Protein AF-A0A0A1WJ51-F1 (afdb_monomer)

Solvent-accessible surface area (backbone atoms only — not comparable to full-atom values): 10224 Å² total; per-residue (Å²): 112,68,26,60,52,35,35,52,52,31,52,48,44,42,70,70,64,78,50,74,82,50,71,66,45,57,49,41,34,52,53,12,54,52,48,45,54,52,50,51,51,52,50,49,27,68,74,64,70,42,64,72,55,42,51,54,50,51,53,54,54,50,53,51,38,55,52,37,42,50,52,13,52,51,36,59,66,61,50,72,69,58,42,46,51,54,49,50,53,50,60,71,74,51,56,68,74,55,54,50,52,49,24,62,72,69,49,20,28,56,56,83,52,71,65,96,48,88,91,36,59,79,40,42,56,70,57,40,75,68,88,53,98,78,73,72,44,52,40,34,44,67,64,47,38,54,51,51,54,50,47,27,46,50,52,13,52,50,27,46,54,50,38,54,53,52,52,56,51,51,52,51,54,52,52,53,50,53,53,53,52,55,54,57,59,73,73,104

Radius of gyration: 24.15 Å; Cα contacts (8 Å, |Δi|>4): 146; chains: 1; bounding box: 51×33×79 Å

Organism: Zeugodacus cucurbitae (NCBI:txid28588)

InterPro domains:
  IPR018499 Tetraspanin/Peripherin [PF00335] (2-164)
  IPR018499 Tetraspanin/Peripherin [PTHR19282] (2-163)

Mean predicted aligned error: 8.46 Å

Foldseek 3Di:
DVLVVLLVVLVVCCVVVVCVDDVVSVVSNVVSVVVVVLVVLVVCCVPVVPVVSVVVSLVVLVVVLVVLLVLLVVLLPDDLVNLLVCLVVVCVPDDVVVVVVLCQVVLADEAQDQDPDPSCPVSQCVQPVDPDVDDTGHHSNVVSSVVSNVVSNVSSVVSVVVSVVSVVVSVVVVVVSVVVVVVVVVVD

Structure (mmCIF, N/CA/C/O backbone):
data_AF-A0A0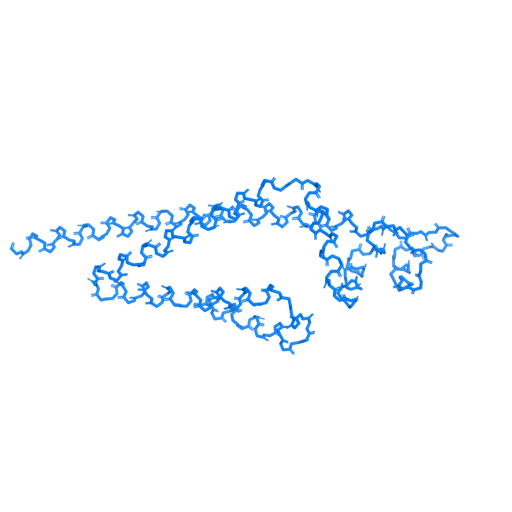A1WJ51-F1
#
_entry.id   AF-A0A0A1WJ51-F1
#
loop_
_atom_site.group_PDB
_atom_site.id
_atom_site.type_symbol
_atom_site.label_atom_id
_atom_site.label_alt_id
_atom_site.label_comp_id
_atom_site.label_asym_id
_atom_site.label_entity_id
_atom_site.label_seq_id
_atom_site.pdbx_PDB_ins_code
_atom_site.Cartn_x
_atom_site.Cartn_y
_atom_site.Cartn_z
_atom_site.occupancy
_atom_site.B_iso_or_equiv
_atom_site.auth_seq_id
_atom_site.auth_comp_id
_atom_site.auth_asym_id
_atom_site.auth_atom_id
_atom_site.pdbx_PDB_model_num
ATOM 1 N N . MET A 1 1 ? -19.126 -5.432 5.900 1.00 89.44 1 MET A N 1
ATOM 2 C C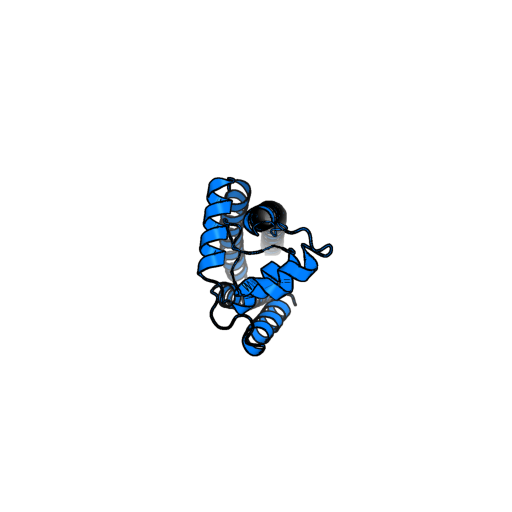A . MET A 1 1 ? -19.116 -5.687 4.439 1.00 89.44 1 MET A CA 1
ATOM 3 C C . MET A 1 1 ? -17.698 -5.715 3.877 1.00 89.44 1 MET A C 1
ATOM 5 O O . MET A 1 1 ? -17.299 -6.755 3.378 1.00 89.44 1 MET A O 1
ATOM 9 N N . VAL A 1 2 ? -16.919 -4.632 4.010 1.00 91.88 2 VAL A N 1
ATOM 10 C CA . VAL A 1 2 ? -15.551 -4.523 3.454 1.00 91.88 2 VAL A CA 1
ATOM 11 C C . VAL A 1 2 ? -14.633 -5.681 3.863 1.00 91.88 2 VAL A C 1
ATOM 13 O O . VAL A 1 2 ? -13.990 -6.265 3.002 1.00 91.88 2 VAL A O 1
ATOM 16 N N . GLY A 1 3 ? -14.630 -6.092 5.137 1.00 92.50 3 GLY A N 1
ATOM 17 C CA . GLY A 1 3 ? -13.806 -7.225 5.586 1.00 92.50 3 GLY A CA 1
ATOM 18 C C . GLY A 1 3 ? -14.099 -8.542 4.850 1.00 92.50 3 GLY A C 1
ATOM 19 O O . GLY A 1 3 ? -13.171 -9.238 4.453 1.00 92.50 3 GLY A O 1
ATOM 20 N N . PHE A 1 4 ? -15.372 -8.844 4.568 1.00 93.38 4 PHE A N 1
ATOM 21 C CA . PHE A 1 4 ? -15.746 -10.025 3.778 1.00 93.38 4 PHE A CA 1
ATOM 22 C C . PHE A 1 4 ? -15.265 -9.924 2.327 1.00 93.38 4 PHE A C 1
ATOM 24 O O . PHE A 1 4 ? -14.812 -10.920 1.769 1.00 93.38 4 PHE A O 1
ATOM 31 N N . LEU A 1 5 ? -15.314 -8.724 1.734 1.00 94.75 5 LEU A N 1
ATOM 32 C CA . LEU A 1 5 ? -14.785 -8.487 0.389 1.00 94.75 5 LEU A CA 1
ATOM 33 C C . LEU A 1 5 ? -13.265 -8.697 0.340 1.00 94.75 5 LEU A C 1
ATOM 35 O O . LEU A 1 5 ? -12.786 -9.379 -0.561 1.00 94.75 5 LEU A O 1
ATOM 39 N N . LEU A 1 6 ? -12.517 -8.183 1.324 1.00 92.56 6 LEU A N 1
ATOM 40 C CA . LEU A 1 6 ? -11.060 -8.368 1.397 1.00 92.56 6 LEU A CA 1
ATOM 41 C C . LEU A 1 6 ? -10.678 -9.844 1.528 1.00 92.56 6 LEU A C 1
ATOM 43 O O . LEU A 1 6 ? -9.776 -10.311 0.836 1.00 92.56 6 LEU A O 1
ATOM 47 N N . ILE A 1 7 ? -11.398 -10.595 2.364 1.00 93.81 7 ILE A N 1
ATOM 48 C CA . ILE A 1 7 ? -11.184 -12.039 2.500 1.00 93.81 7 ILE A CA 1
ATOM 49 C C . ILE A 1 7 ? -11.497 -12.752 1.180 1.00 93.81 7 ILE A C 1
ATOM 51 O O . ILE A 1 7 ? -10.687 -13.549 0.715 1.00 93.81 7 ILE A O 1
ATOM 55 N N . GLY A 1 8 ? -12.633 -12.441 0.548 1.00 92.56 8 GLY A N 1
ATOM 56 C CA . GLY A 1 8 ? -13.035 -13.051 -0.720 1.00 92.56 8 GLY A CA 1
ATOM 57 C C . GLY A 1 8 ? -12.007 -12.835 -1.832 1.00 92.56 8 GLY A C 1
ATOM 58 O O . GLY A 1 8 ? -11.580 -13.795 -2.473 1.00 92.56 8 GLY A O 1
ATOM 59 N N . VAL A 1 9 ? -11.550 -11.592 -2.016 1.00 90.75 9 VAL A N 1
ATOM 60 C CA . VAL A 1 9 ? -10.524 -11.253 -3.014 1.00 90.75 9 VAL A CA 1
ATOM 61 C C . VAL A 1 9 ? -9.184 -11.914 -2.681 1.00 90.75 9 VAL A C 1
ATOM 63 O O . VAL A 1 9 ? -8.548 -12.466 -3.575 1.00 90.75 9 VAL A O 1
ATOM 66 N N . GLY A 1 10 ? -8.764 -11.925 -1.412 1.00 89.12 10 GLY A N 1
ATOM 67 C CA . GLY A 1 10 ? -7.510 -12.564 -0.999 1.00 89.12 10 GLY A CA 1
ATOM 68 C C . GLY A 1 10 ? -7.502 -14.080 -1.229 1.00 89.12 10 GLY A C 1
ATOM 69 O O . GLY A 1 10 ? -6.523 -14.629 -1.736 1.00 89.12 10 GLY A O 1
ATOM 70 N N . VAL A 1 11 ? -8.611 -14.763 -0.924 1.00 90.25 11 VAL A N 1
ATOM 71 C CA . VAL A 1 11 ? -8.762 -16.206 -1.180 1.00 90.25 11 VAL A CA 1
ATOM 72 C C . VAL A 1 11 ? -8.766 -16.494 -2.679 1.00 90.25 11 VAL A C 1
ATOM 74 O O . VAL A 1 11 ? -8.081 -17.419 -3.116 1.00 90.25 11 VAL A O 1
ATOM 77 N N . TYR A 1 12 ? -9.475 -15.686 -3.474 1.00 88.81 12 TYR A N 1
ATOM 78 C CA . TYR A 1 12 ? -9.474 -15.814 -4.931 1.00 88.81 12 TYR A CA 1
ATOM 79 C C . TYR A 1 12 ? -8.069 -15.624 -5.522 1.00 88.81 12 TYR A C 1
ATOM 81 O O . TYR A 1 12 ? -7.618 -16.453 -6.311 1.00 88.81 12 TYR A O 1
ATOM 89 N N . ALA A 1 13 ? -7.338 -14.592 -5.085 1.00 84.31 13 ALA A N 1
ATOM 90 C CA . ALA A 1 13 ? -5.970 -14.321 -5.530 1.00 84.31 13 ALA A CA 1
ATOM 91 C C . ALA A 1 13 ? -5.012 -15.485 -5.226 1.00 84.31 13 ALA A C 1
ATOM 93 O O . ALA A 1 13 ? -4.154 -15.816 -6.048 1.00 84.31 13 ALA A O 1
ATOM 94 N N . ARG A 1 14 ? -5.190 -16.151 -4.076 1.00 82.25 14 ARG A N 1
ATOM 95 C CA . ARG A 1 14 ? -4.437 -17.362 -3.725 1.00 82.25 14 ARG A CA 1
ATOM 96 C C . ARG A 1 14 ? -4.826 -18.554 -4.605 1.00 82.25 14 ARG A C 1
ATOM 98 O O . ARG A 1 14 ? -3.947 -19.274 -5.066 1.00 82.25 14 ARG A O 1
ATOM 105 N N . ALA A 1 15 ? -6.124 -18.774 -4.819 1.00 81.44 15 ALA A N 1
ATOM 106 C CA . ALA A 1 15 ? -6.646 -19.932 -5.548 1.00 81.44 15 ALA A CA 1
ATOM 107 C C . ALA A 1 15 ? -6.321 -19.898 -7.049 1.00 81.44 15 ALA A C 1
ATOM 109 O O . ALA A 1 15 ? -6.080 -20.942 -7.646 1.00 81.44 15 ALA A O 1
ATOM 110 N N . ALA A 1 16 ? -6.256 -18.708 -7.648 1.00 78.56 16 ALA A N 1
ATOM 111 C CA . ALA A 1 16 ? -5.908 -18.534 -9.057 1.00 78.56 16 ALA A CA 1
ATOM 112 C C . ALA A 1 16 ? -4.416 -18.794 -9.370 1.00 78.56 16 ALA A C 1
ATOM 114 O O . ALA A 1 16 ? -3.998 -18.653 -10.515 1.00 78.56 16 ALA A O 1
ATOM 115 N N . SER A 1 17 ? -3.597 -19.159 -8.375 1.00 62.69 17 SER A N 1
ATOM 116 C CA . SER A 1 17 ? -2.147 -19.380 -8.500 1.00 62.69 17 SER A CA 1
ATOM 117 C C . SER A 1 17 ? -1.345 -18.188 -9.050 1.00 62.69 17 SER A C 1
ATOM 119 O O . SER A 1 17 ? -0.194 -18.349 -9.444 1.00 62.69 17 SER A O 1
ATOM 121 N N . ILE A 1 18 ? -1.924 -16.981 -9.047 1.00 60.44 18 ILE A N 1
ATOM 122 C CA . ILE A 1 18 ? -1.294 -15.768 -9.594 1.00 60.44 18 ILE A CA 1
ATOM 123 C C . ILE A 1 18 ? -0.197 -15.262 -8.639 1.00 60.44 18 ILE A C 1
ATOM 125 O O . ILE A 1 18 ? 0.832 -14.768 -9.087 1.00 60.44 18 ILE A O 1
ATOM 129 N N . VAL A 1 19 ? -0.400 -15.401 -7.318 1.00 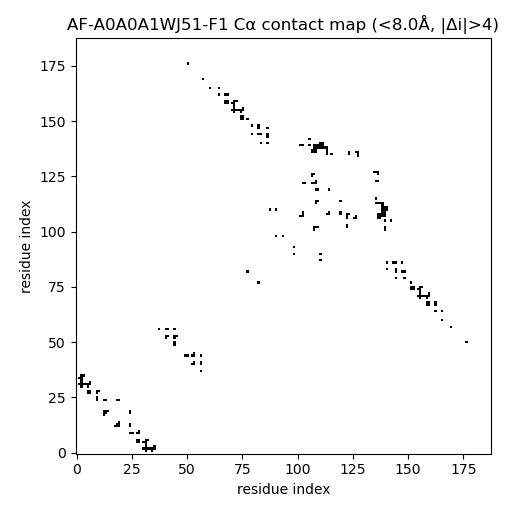59.72 19 VAL A N 1
ATOM 130 C CA . VAL A 1 19 ? 0.449 -14.795 -6.274 1.00 59.72 19 VAL A CA 1
ATOM 131 C C . VAL A 1 19 ? 0.472 -15.662 -4.994 1.00 59.72 19 VAL A C 1
ATOM 133 O O . VAL A 1 19 ? 0.049 -15.238 -3.922 1.00 59.72 19 VAL A O 1
ATOM 136 N N . THR A 1 20 ? 0.895 -16.925 -5.070 1.00 54.16 20 THR A N 1
ATOM 137 C CA . THR A 1 20 ? 0.689 -17.888 -3.962 1.00 54.16 20 THR A CA 1
ATOM 138 C C . THR A 1 20 ? 1.524 -17.643 -2.699 1.00 54.16 20 THR A C 1
ATOM 140 O O . THR A 1 20 ? 1.143 -18.151 -1.646 1.00 54.16 20 THR A O 1
ATOM 143 N N . ASN A 1 21 ? 2.606 -16.854 -2.764 1.00 57.00 21 ASN A N 1
ATOM 144 C CA . ASN A 1 21 ? 3.542 -16.648 -1.644 1.00 57.00 21 ASN A CA 1
ATOM 145 C C . ASN A 1 21 ? 3.939 -15.184 -1.382 1.00 57.00 21 ASN A C 1
ATOM 147 O O . ASN A 1 21 ? 4.888 -14.950 -0.636 1.00 57.00 21 ASN A O 1
ATOM 151 N N . LEU A 1 22 ? 3.259 -14.182 -1.960 1.00 69.19 22 LEU A N 1
ATOM 152 C CA . LEU A 1 22 ? 3.641 -12.800 -1.645 1.00 69.19 22 LEU A CA 1
ATOM 153 C C . LEU A 1 22 ? 3.065 -12.382 -0.282 1.00 69.19 22 LEU A C 1
ATOM 155 O O . LEU A 1 22 ? 1.861 -12.557 -0.052 1.00 69.19 22 LEU A O 1
ATOM 159 N N . PRO A 1 23 ? 3.875 -11.731 0.575 1.00 77.25 23 PRO A N 1
ATOM 160 C CA . PRO A 1 23 ? 3.434 -11.145 1.845 1.00 77.25 23 PRO A CA 1
ATOM 161 C C . PRO A 1 23 ? 2.178 -10.266 1.722 1.00 77.25 23 PRO A C 1
ATOM 163 O O . PRO A 1 23 ? 1.372 -10.184 2.647 1.00 77.25 23 PRO A O 1
ATOM 166 N N . ILE A 1 24 ? 1.966 -9.670 0.545 1.00 82.31 24 ILE A N 1
ATOM 167 C CA . ILE A 1 24 ? 0.817 -8.822 0.208 1.00 82.31 24 ILE A CA 1
ATOM 168 C C . ILE A 1 24 ? -0.520 -9.559 0.396 1.00 82.31 24 ILE A C 1
ATOM 170 O O . ILE A 1 24 ? -1.453 -8.997 0.971 1.00 82.31 24 ILE A O 1
ATOM 174 N N . VAL A 1 25 ? -0.623 -10.824 -0.032 1.00 85.25 25 VAL A N 1
ATOM 175 C CA . VAL A 1 25 ? -1.875 -11.598 0.088 1.00 85.25 25 VAL A CA 1
ATOM 176 C C . VAL A 1 25 ? -2.185 -11.894 1.556 1.00 85.25 25 VAL A C 1
ATOM 178 O O . VAL A 1 25 ? -3.331 -11.760 1.987 1.00 85.25 25 VAL A O 1
ATOM 181 N N . GLY A 1 26 ? -1.157 -12.228 2.343 1.00 86.88 26 GLY A N 1
ATOM 182 C CA . GLY A 1 26 ? -1.285 -12.414 3.790 1.00 86.88 26 GLY A CA 1
ATOM 183 C C . GLY A 1 26 ? -1.766 -11.144 4.494 1.00 86.88 26 GLY A C 1
ATOM 184 O O . GLY A 1 26 ? -2.673 -11.212 5.323 1.00 86.88 26 GLY A O 1
ATOM 185 N N . GLY A 1 27 ? -1.230 -9.985 4.099 1.00 89.75 27 GLY A N 1
ATOM 186 C CA . GLY A 1 27 ? -1.656 -8.680 4.606 1.00 89.75 27 GLY A CA 1
ATOM 187 C C . GLY A 1 27 ? -3.138 -8.397 4.352 1.00 89.75 27 GLY A C 1
ATOM 188 O O . GLY A 1 27 ? -3.867 -8.076 5.287 1.00 89.75 27 GLY A O 1
ATOM 189 N N . ILE A 1 28 ? -3.620 -8.584 3.117 1.00 90.75 28 ILE A N 1
ATOM 190 C CA . ILE A 1 28 ? -5.033 -8.348 2.758 1.00 90.75 28 ILE A CA 1
ATOM 191 C C . ILE A 1 28 ? -5.977 -9.242 3.579 1.00 90.75 28 ILE A C 1
ATOM 193 O O . ILE A 1 28 ? -6.996 -8.766 4.087 1.00 90.75 28 ILE A O 1
ATOM 197 N N . LEU A 1 29 ? -5.630 -10.522 3.749 1.00 92.06 29 LEU A N 1
ATOM 198 C CA . LEU A 1 29 ? -6.421 -11.462 4.546 1.00 92.06 29 LEU A CA 1
ATOM 199 C C . LEU A 1 29 ? -6.445 -11.077 6.031 1.00 92.06 29 LEU A C 1
ATOM 201 O O . LEU A 1 29 ? -7.520 -11.045 6.635 1.00 92.06 29 LEU A O 1
ATOM 205 N N . ALA A 1 30 ? -5.288 -10.741 6.609 1.00 92.81 30 ALA A N 1
ATOM 206 C CA . ALA A 1 30 ? -5.184 -10.305 8.000 1.00 92.81 30 ALA A CA 1
ATOM 207 C C . ALA A 1 30 ? -5.997 -9.025 8.252 1.00 92.81 30 ALA A C 1
ATOM 209 O O . ALA A 1 30 ? -6.790 -8.973 9.195 1.00 92.81 30 ALA A O 1
ATOM 210 N N . CYS A 1 31 ? -5.882 -8.032 7.364 1.00 92.00 31 CYS A N 1
ATOM 211 C CA . CYS A 1 31 ? -6.689 -6.813 7.404 1.00 92.00 31 CYS A CA 1
ATOM 212 C C . CYS A 1 31 ? -8.191 -7.129 7.368 1.00 92.00 31 CYS A C 1
ATOM 214 O O . CYS A 1 31 ? -8.956 -6.582 8.161 1.00 92.00 31 CYS A O 1
ATOM 216 N N . GLY A 1 32 ? -8.624 -8.046 6.498 1.00 94.19 32 GLY A N 1
ATOM 217 C CA . GLY A 1 32 ? -10.026 -8.456 6.401 1.00 94.19 32 GLY A CA 1
ATOM 218 C C . GLY A 1 32 ? -10.585 -9.026 7.708 1.00 94.19 32 GLY A C 1
ATOM 219 O O . GLY A 1 32 ? -11.665 -8.619 8.143 1.00 94.19 32 GLY A O 1
ATOM 220 N N . VAL A 1 33 ? -9.837 -9.916 8.367 1.00 94.81 33 VAL A N 1
ATOM 221 C CA . VAL A 1 33 ? -10.238 -10.520 9.650 1.00 94.81 33 VAL A CA 1
ATOM 222 C C . VAL A 1 33 ? -10.276 -9.477 10.769 1.00 94.81 33 VAL A C 1
ATOM 224 O O . VAL A 1 33 ? -11.271 -9.391 11.490 1.00 94.81 33 VAL A O 1
ATOM 227 N N . ILE A 1 34 ? -9.240 -8.641 10.887 1.00 92.56 34 ILE A N 1
ATOM 228 C CA . ILE A 1 34 ? -9.162 -7.585 11.908 1.00 92.56 34 ILE A CA 1
ATOM 229 C C . ILE A 1 34 ? -10.339 -6.608 11.774 1.00 92.56 34 ILE A C 1
ATOM 231 O O . ILE A 1 34 ? -10.984 -6.281 12.770 1.00 92.56 34 ILE A O 1
ATOM 235 N N . LEU A 1 35 ? -10.689 -6.194 10.551 1.00 91.88 35 LEU A N 1
ATOM 236 C CA . LEU A 1 35 ? -11.822 -5.293 10.316 1.00 91.88 35 LEU A CA 1
ATOM 237 C C . LEU A 1 35 ? -13.169 -5.903 10.728 1.00 91.88 35 LEU A C 1
ATOM 239 O O . LEU A 1 35 ? -14.039 -5.179 11.218 1.00 91.88 35 LEU A O 1
ATOM 243 N N . ILE A 1 36 ? -13.360 -7.216 10.561 1.00 94.06 36 ILE A N 1
ATOM 244 C CA . ILE A 1 36 ? -14.571 -7.905 11.034 1.00 94.06 36 ILE A CA 1
ATOM 245 C C . ILE A 1 36 ? -14.628 -7.888 12.564 1.00 94.06 36 ILE A C 1
ATOM 247 O O . ILE A 1 36 ? -15.668 -7.540 13.121 1.00 94.06 36 ILE A O 1
ATOM 251 N N . LEU A 1 37 ? -13.518 -8.197 13.242 1.00 91.75 37 LEU A N 1
ATOM 252 C CA . LEU A 1 37 ? -13.451 -8.178 14.707 1.00 91.75 37 LEU A CA 1
ATOM 253 C C . LEU A 1 37 ? -13.755 -6.785 15.269 1.00 91.75 37 LEU A C 1
ATOM 255 O O . LEU A 1 37 ? -14.592 -6.652 16.159 1.00 91.75 37 LEU A O 1
ATOM 259 N N . ILE A 1 38 ? -13.152 -5.738 14.702 1.00 91.19 38 ILE A N 1
ATOM 260 C CA . ILE A 1 38 ? -13.402 -4.347 15.106 1.00 91.19 38 ILE A CA 1
ATOM 261 C C . ILE A 1 38 ? -14.862 -3.957 14.859 1.00 91.19 38 ILE A C 1
ATOM 263 O O . ILE A 1 38 ? -15.466 -3.289 15.697 1.00 91.19 38 ILE A O 1
ATOM 267 N N . SER A 1 39 ? -15.458 -4.407 13.751 1.00 91.25 39 SER A N 1
ATOM 268 C CA . SER A 1 39 ? -16.872 -4.148 13.451 1.00 91.25 39 SER A CA 1
ATOM 269 C C . SER A 1 39 ? -17.803 -4.800 14.478 1.00 91.25 39 SER A C 1
ATOM 271 O O . SER A 1 39 ? -18.766 -4.174 14.914 1.00 91.25 39 SER A O 1
ATOM 273 N N . ILE A 1 40 ? -17.514 -6.040 14.892 1.00 90.88 40 ILE A N 1
ATOM 274 C CA . ILE A 1 40 ? -18.288 -6.748 15.921 1.00 90.88 40 ILE A CA 1
ATOM 275 C C . ILE A 1 40 ? -18.141 -6.045 17.274 1.00 90.88 40 ILE A C 1
ATOM 277 O O . ILE A 1 40 ? -19.145 -5.805 17.940 1.00 90.88 40 ILE A O 1
ATOM 281 N N . LEU A 1 41 ? -16.920 -5.662 17.659 1.00 88.31 41 LEU A N 1
ATOM 282 C CA . LEU A 1 41 ? -16.674 -4.919 18.899 1.00 88.31 41 LEU A CA 1
ATOM 283 C C . LEU A 1 41 ? -17.400 -3.568 18.912 1.00 88.31 41 LEU A C 1
ATOM 285 O O . LEU A 1 41 ? -18.030 -3.234 19.912 1.00 88.31 41 LEU A O 1
ATOM 289 N N . GLY A 1 42 ? -17.378 -2.828 17.801 1.00 86.38 42 GLY A N 1
ATOM 290 C CA . GLY A 1 42 ? -18.117 -1.571 17.663 1.00 86.38 42 GLY A CA 1
ATOM 291 C C . GLY A 1 42 ? -19.633 -1.764 17.770 1.00 86.38 42 GLY A C 1
ATOM 292 O O . GLY A 1 42 ? -20.297 -1.027 18.495 1.00 86.38 42 GLY A O 1
ATOM 293 N N . LEU A 1 43 ? -20.182 -2.797 17.117 1.00 87.31 43 LEU A N 1
ATOM 294 C CA . LEU A 1 43 ? -21.612 -3.116 17.181 1.00 87.31 43 LEU A CA 1
ATOM 295 C C . LEU A 1 43 ? -22.048 -3.521 18.595 1.00 87.31 43 LEU A C 1
ATOM 297 O O . LEU A 1 43 ? -23.052 -3.023 19.100 1.00 87.31 43 LEU A O 1
ATOM 301 N N . ILE A 1 44 ? -21.295 -4.408 19.252 1.00 85.62 44 ILE A N 1
ATOM 302 C CA . ILE A 1 44 ? -21.591 -4.833 20.624 1.00 85.62 44 ILE A CA 1
ATOM 303 C C . ILE A 1 44 ? -21.455 -3.645 21.585 1.00 85.62 44 ILE A C 1
ATOM 305 O O . ILE A 1 44 ? -22.315 -3.475 22.447 1.00 85.62 44 ILE A O 1
ATOM 309 N N . GLY A 1 45 ? -20.421 -2.813 21.422 1.00 82.06 45 GLY A N 1
ATOM 310 C CA . GLY A 1 45 ? -20.223 -1.593 22.206 1.00 82.06 45 GLY A CA 1
ATOM 311 C C . GLY A 1 45 ? -21.408 -0.631 22.101 1.00 82.06 45 GLY A C 1
ATOM 312 O O . GLY A 1 45 ? -21.854 -0.112 23.121 1.00 82.06 45 GLY A O 1
ATOM 313 N N . ALA A 1 46 ? -21.973 -0.476 20.899 1.00 80.69 46 ALA A N 1
ATOM 314 C CA . ALA A 1 46 ? -23.158 0.346 20.668 1.00 80.69 46 ALA A CA 1
ATOM 315 C C . ALA A 1 46 ? -24.433 -0.248 21.292 1.00 80.69 46 ALA A C 1
ATOM 317 O O . ALA A 1 46 ? -25.217 0.480 21.888 1.00 80.69 46 ALA A O 1
ATOM 318 N N . VAL A 1 47 ? -24.648 -1.565 21.184 1.00 82.06 47 VAL A N 1
ATOM 319 C CA . VAL A 1 47 ? -25.894 -2.209 21.650 1.00 82.06 47 VAL A CA 1
ATOM 320 C C . VAL A 1 47 ? -25.914 -2.433 23.162 1.00 82.06 47 VAL A C 1
ATOM 322 O O . VAL A 1 47 ? -26.959 -2.313 23.795 1.00 82.06 47 VAL A O 1
ATOM 325 N N . LYS A 1 48 ? -24.784 -2.822 23.761 1.00 75.31 48 LYS A N 1
ATOM 326 C CA . LYS A 1 48 ? -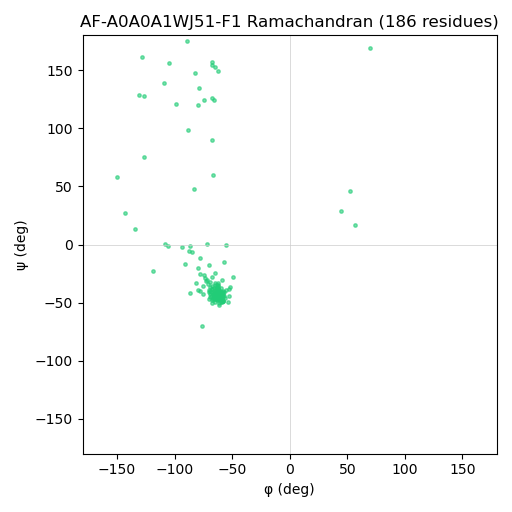24.734 -3.226 25.175 1.00 75.31 48 LYS A CA 1
ATOM 327 C C . LYS A 1 48 ? -24.515 -2.067 26.144 1.00 75.31 48 LYS A C 1
ATOM 329 O O . LYS A 1 48 ? -24.543 -2.328 27.342 1.00 75.31 48 LYS A O 1
ATOM 334 N N . HIS A 1 49 ? -24.272 -0.842 25.659 1.00 68.31 49 HIS A N 1
ATOM 335 C CA . HIS A 1 49 ? -23.924 0.334 26.477 1.00 68.31 49 HIS A CA 1
ATOM 336 C C . HIS A 1 49 ? -22.870 0.030 27.565 1.00 68.31 49 HIS A C 1
ATOM 338 O O . HIS A 1 49 ? -22.838 0.642 28.629 1.00 68.31 49 HIS A O 1
ATOM 344 N N . HIS A 1 50 ? -21.997 -0.952 27.315 1.00 72.00 50 HIS A N 1
ATOM 345 C CA . HIS A 1 50 ? -21.007 -1.396 28.285 1.00 72.00 50 HIS A CA 1
ATOM 346 C C . HIS A 1 50 ? -19.745 -0.555 28.117 1.00 72.00 50 HIS A C 1
ATOM 348 O O . HIS A 1 50 ? -18.913 -0.832 27.248 1.00 72.00 50 HIS A O 1
ATOM 354 N N . GLN A 1 51 ? -19.598 0.464 28.961 1.00 71.69 51 GLN A N 1
ATOM 355 C CA . GLN A 1 51 ? -18.566 1.499 28.835 1.00 71.69 51 GLN A CA 1
ATOM 356 C C . GLN A 1 51 ? -17.143 0.944 28.696 1.00 71.69 51 GLN A C 1
ATOM 358 O O . GLN A 1 51 ? -16.362 1.418 27.873 1.00 71.69 51 GLN A O 1
ATOM 363 N N . VAL A 1 52 ? -16.822 -0.136 29.417 1.00 81.38 52 VAL A N 1
ATOM 364 C CA . VAL A 1 52 ? -15.484 -0.750 29.369 1.00 81.38 52 VAL A CA 1
ATOM 365 C C . VAL A 1 52 ? -15.156 -1.328 27.984 1.00 81.38 52 VAL A C 1
ATOM 367 O O . VAL A 1 52 ? -14.015 -1.239 27.542 1.00 81.38 52 VAL A O 1
ATOM 370 N N . MET A 1 53 ? -16.131 -1.884 27.250 1.00 78.75 53 MET A N 1
ATOM 371 C CA . MET A 1 53 ? -15.863 -2.412 25.899 1.00 78.75 53 MET A CA 1
ATOM 372 C C . MET A 1 53 ? -15.613 -1.288 24.896 1.00 78.75 53 MET A C 1
ATOM 374 O O . MET A 1 53 ? -14.777 -1.427 24.002 1.00 78.75 53 MET A O 1
ATOM 378 N N . LEU A 1 54 ? -16.297 -0.159 25.070 1.00 81.69 54 LEU A N 1
ATOM 379 C CA . LEU A 1 54 ? -16.114 1.004 24.214 1.00 81.69 54 LEU A CA 1
ATOM 380 C C . LEU A 1 54 ? -14.768 1.695 24.470 1.00 81.69 54 LEU A C 1
ATOM 382 O O . LEU A 1 54 ? -14.148 2.193 23.534 1.00 81.69 54 LEU A O 1
ATOM 386 N N . PHE A 1 55 ? -14.258 1.625 25.702 1.00 82.56 55 PHE A N 1
ATOM 387 C CA . PHE A 1 55 ? -12.901 2.056 26.032 1.00 82.56 55 PHE A CA 1
ATOM 388 C C . PHE A 1 55 ? -11.831 1.249 25.275 1.00 82.56 55 PHE A C 1
ATOM 390 O O . PHE A 1 55 ? -10.954 1.830 24.635 1.00 82.56 55 PHE A O 1
ATOM 397 N N . PHE A 1 56 ? -11.935 -0.086 25.252 1.00 86.88 56 PHE A N 1
ATOM 398 C CA . PHE A 1 56 ? -11.025 -0.920 24.454 1.00 86.88 56 PHE A CA 1
ATOM 399 C C . PHE A 1 56 ? -11.126 -0.626 22.955 1.00 86.88 56 PHE A C 1
ATOM 401 O O . PHE A 1 56 ? -10.105 -0.554 22.271 1.00 86.88 56 PHE A O 1
ATOM 408 N N . TYR A 1 57 ? -12.341 -0.410 22.446 1.00 87.81 57 TYR A N 1
ATOM 409 C CA . TYR A 1 57 ? -12.557 -0.016 21.056 1.00 87.81 57 TYR A CA 1
ATOM 410 C C . TYR A 1 57 ? -11.833 1.298 20.716 1.00 87.81 57 TYR A C 1
ATOM 412 O O . TYR A 1 57 ? -11.147 1.371 19.696 1.00 87.81 57 TYR A O 1
ATOM 420 N N . MET A 1 58 ? -11.896 2.302 21.597 1.00 85.62 58 MET A N 1
ATOM 421 C CA . MET A 1 58 ? -11.180 3.571 21.419 1.00 85.62 58 MET A CA 1
ATOM 422 C C . MET A 1 58 ? -9.667 3.410 21.388 1.00 85.62 58 MET A C 1
ATOM 424 O O . MET A 1 58 ? -9.012 4.011 20.536 1.00 85.62 58 MET A O 1
ATOM 428 N N . ILE A 1 59 ? -9.112 2.574 22.269 1.00 89.06 59 ILE A N 1
ATOM 429 C CA . ILE A 1 59 ? -7.675 2.277 22.276 1.00 89.06 59 ILE A CA 1
ATOM 430 C C . ILE A 1 59 ? -7.258 1.621 20.958 1.00 89.06 59 ILE A C 1
ATOM 432 O O . ILE A 1 59 ? -6.275 2.043 20.350 1.00 89.06 59 ILE A O 1
ATOM 436 N N . ILE A 1 60 ? -8.009 0.623 20.485 1.00 90.56 60 ILE A N 1
ATOM 437 C CA . ILE A 1 60 ? -7.700 -0.071 19.228 1.00 90.56 60 ILE A CA 1
ATOM 438 C C . ILE A 1 60 ? -7.753 0.905 18.051 1.00 90.56 60 ILE A C 1
ATOM 440 O O . ILE A 1 60 ? -6.814 0.955 17.258 1.00 90.56 60 ILE A O 1
ATOM 444 N N . LEU A 1 61 ? -8.803 1.727 17.954 1.00 87.31 61 LEU A N 1
ATOM 445 C CA . LEU A 1 61 ? -8.881 2.744 16.909 1.00 87.31 61 LEU A CA 1
ATOM 446 C C . LEU A 1 61 ? -7.748 3.770 17.023 1.00 87.31 61 LEU A C 1
ATOM 448 O O . LEU A 1 61 ? -7.276 4.282 16.013 1.00 87.31 61 LEU A O 1
ATOM 452 N N . PHE A 1 62 ? -7.311 4.127 18.231 1.00 88.50 62 PHE A N 1
ATOM 453 C CA . PHE A 1 62 ? -6.180 5.037 18.421 1.00 88.50 62 PHE A CA 1
ATOM 454 C C . PHE A 1 62 ? -4.869 4.433 17.914 1.00 88.50 62 PHE A C 1
ATOM 456 O O . PHE A 1 62 ? -4.136 5.104 17.192 1.00 88.50 62 PHE A O 1
ATOM 463 N N . MET A 1 63 ? -4.620 3.153 18.190 1.00 91.56 63 MET A N 1
ATOM 464 C CA . MET A 1 63 ? -3.466 2.442 17.634 1.00 91.56 63 MET A CA 1
ATOM 465 C C . MET A 1 63 ? -3.522 2.366 16.103 1.00 91.56 63 MET A C 1
ATOM 467 O O . MET A 1 63 ? -2.511 2.606 15.446 1.00 91.56 63 MET A O 1
ATOM 471 N N . LEU A 1 64 ? -4.697 2.100 15.519 1.00 91.06 64 LEU A N 1
ATOM 472 C CA . LEU A 1 64 ? -4.869 2.102 14.062 1.00 91.06 64 LEU A CA 1
ATOM 473 C C . LEU A 1 64 ? -4.590 3.470 13.438 1.00 91.06 64 LEU A C 1
ATOM 475 O O . LEU A 1 64 ? -3.917 3.525 12.412 1.00 91.06 64 LEU A O 1
ATOM 479 N N . PHE A 1 65 ? -5.020 4.553 14.085 1.00 91.12 65 PHE A N 1
ATOM 480 C CA . PHE A 1 65 ? -4.705 5.914 13.656 1.00 91.12 65 PHE A CA 1
ATOM 481 C C . PHE A 1 65 ? -3.194 6.166 13.628 1.00 91.12 65 PHE A C 1
ATOM 483 O O . PHE A 1 65 ? -2.679 6.664 12.630 1.00 91.12 65 PHE A O 1
ATOM 490 N N . LEU A 1 66 ? -2.466 5.788 14.686 1.00 92.81 66 LEU A N 1
ATOM 491 C CA . LEU A 1 66 ? -1.012 5.976 14.732 1.00 92.81 66 LEU A CA 1
ATOM 492 C C . LEU A 1 66 ? -0.305 5.197 13.617 1.00 92.81 66 LEU A C 1
ATOM 494 O O . LEU A 1 66 ? 0.587 5.735 12.961 1.00 92.81 66 LEU A O 1
ATOM 498 N N . ILE A 1 67 ? -0.731 3.956 13.366 1.00 93.44 67 ILE A N 1
ATOM 499 C CA . ILE A 1 67 ? -0.175 3.121 12.296 1.00 93.44 67 ILE A CA 1
ATOM 500 C C . ILE A 1 67 ? -0.473 3.733 10.922 1.00 93.44 67 ILE A C 1
ATOM 502 O O . ILE A 1 67 ? 0.440 3.886 10.114 1.00 93.44 67 ILE A O 1
ATOM 506 N N . GLN A 1 68 ? -1.723 4.115 10.649 1.00 91.88 68 GLN A N 1
ATOM 507 C CA . GLN A 1 68 ? -2.119 4.701 9.365 1.00 91.88 68 GLN A CA 1
ATOM 508 C C . GLN A 1 68 ? -1.413 6.029 9.104 1.00 91.88 68 GLN A C 1
ATOM 510 O O . GLN A 1 68 ? -0.891 6.230 8.012 1.00 91.88 68 GLN A O 1
ATOM 515 N N . PHE A 1 69 ? -1.341 6.909 10.103 1.00 93.88 69 PHE A N 1
ATOM 516 C CA . PHE A 1 69 ? -0.645 8.185 9.993 1.00 93.88 69 PHE A CA 1
ATOM 517 C C . PHE A 1 69 ? 0.861 7.993 9.766 1.00 93.88 69 PHE A C 1
ATOM 519 O O . PHE A 1 69 ? 1.456 8.663 8.917 1.00 93.88 69 PHE A O 1
ATOM 526 N N . SER A 1 70 ? 1.477 7.030 10.462 1.00 96.00 70 SER A N 1
ATOM 527 C CA . SER A 1 70 ? 2.877 6.666 10.239 1.00 96.00 70 SER A CA 1
ATOM 528 C C . SER A 1 70 ? 3.100 6.166 8.813 1.00 96.00 70 SER A C 1
ATOM 530 O O . SER A 1 70 ? 3.959 6.695 8.120 1.00 96.00 70 SER A O 1
ATOM 532 N N . ILE A 1 71 ? 2.312 5.196 8.341 1.00 94.81 71 ILE A N 1
ATOM 533 C CA . ILE A 1 71 ? 2.457 4.653 6.982 1.00 94.81 71 ILE A CA 1
ATOM 534 C C . ILE A 1 71 ? 2.214 5.753 5.946 1.00 94.81 71 ILE A C 1
ATOM 536 O O . ILE A 1 71 ? 2.977 5.885 4.994 1.00 94.81 71 ILE A O 1
ATOM 540 N N . ALA A 1 72 ? 1.188 6.580 6.144 1.00 96.25 72 ALA A N 1
ATOM 541 C CA . ALA A 1 72 ? 0.830 7.636 5.212 1.00 96.25 72 ALA A CA 1
ATOM 542 C C . ALA A 1 72 ? 1.922 8.706 5.084 1.00 96.25 72 ALA A C 1
ATOM 544 O O . ALA A 1 72 ? 2.275 9.099 3.971 1.00 96.25 72 ALA A O 1
ATOM 545 N N . SER A 1 73 ? 2.487 9.143 6.213 1.00 94.56 73 SER A N 1
ATOM 546 C CA . SER A 1 73 ? 3.611 10.083 6.218 1.00 94.56 73 SER A CA 1
ATOM 547 C C . SER A 1 73 ? 4.869 9.467 5.602 1.00 94.56 73 SER A C 1
ATOM 549 O O . SER A 1 73 ? 5.517 10.125 4.790 1.00 94.56 73 SER A O 1
ATOM 551 N N . SER A 1 74 ? 5.169 8.193 5.887 1.00 95.88 74 SER A N 1
ATOM 552 C CA . SER A 1 74 ? 6.269 7.473 5.238 1.00 95.88 74 SER A CA 1
ATOM 553 C C . SER A 1 74 ? 6.085 7.390 3.722 1.00 95.88 74 SER A C 1
ATOM 555 O O . SER A 1 74 ? 7.023 7.704 3.001 1.00 95.88 74 SER A O 1
ATOM 557 N N . CYS A 1 75 ? 4.888 7.050 3.225 1.00 95.25 75 CYS A N 1
ATOM 558 C CA . CYS A 1 75 ? 4.600 6.986 1.788 1.00 95.25 75 CYS A CA 1
ATOM 559 C C . CYS A 1 75 ? 4.745 8.348 1.089 1.00 95.25 75 CYS A C 1
ATOM 561 O O . CYS A 1 75 ? 5.231 8.407 -0.036 1.00 95.25 75 CYS A O 1
ATOM 563 N N . LEU A 1 76 ? 4.363 9.454 1.732 1.00 94.44 76 LEU A N 1
ATOM 564 C CA . LEU A 1 76 ? 4.525 10.792 1.146 1.00 94.44 76 LEU A CA 1
ATOM 565 C C . LEU A 1 76 ? 5.974 11.286 1.150 1.00 94.44 76 LEU A C 1
ATOM 567 O O . LEU A 1 76 ? 6.333 12.105 0.307 1.00 94.44 76 LEU A O 1
ATOM 571 N N . ALA A 1 77 ? 6.791 10.803 2.086 1.00 95.88 77 ALA A N 1
ATOM 572 C CA . ALA A 1 77 ? 8.186 11.206 2.230 1.00 95.88 77 ALA A CA 1
ATOM 573 C C . ALA A 1 77 ? 9.162 10.426 1.325 1.00 95.88 77 ALA A C 1
ATOM 575 O O . ALA A 1 77 ? 10.341 10.775 1.284 1.00 95.88 77 ALA A O 1
ATOM 576 N N . VAL A 1 78 ? 8.705 9.391 0.605 1.00 95.38 78 VAL A N 1
ATOM 577 C CA . VA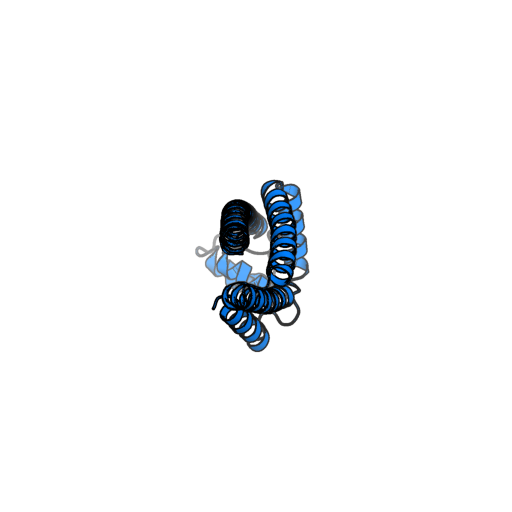L A 1 78 ? 9.571 8.553 -0.245 1.00 95.38 78 VAL A CA 1
ATOM 578 C C . VAL A 1 78 ? 10.140 9.359 -1.418 1.00 95.38 78 VAL A C 1
ATOM 580 O O . VAL A 1 78 ? 9.398 9.901 -2.240 1.00 95.38 78 VAL A O 1
ATOM 583 N N . ASN A 1 79 ? 11.467 9.382 -1.542 1.00 94.62 79 ASN A N 1
ATOM 584 C CA . ASN A 1 79 ? 12.174 10.041 -2.645 1.00 94.62 79 ASN A CA 1
ATOM 585 C C . ASN A 1 79 ? 12.389 9.108 -3.860 1.00 94.62 79 ASN A C 1
ATOM 587 O O . ASN A 1 79 ? 12.061 7.923 -3.818 1.00 94.62 79 ASN A O 1
ATOM 591 N N . SER A 1 80 ? 12.938 9.639 -4.956 1.00 91.88 80 SER A N 1
ATOM 592 C CA . SER A 1 80 ? 13.149 8.877 -6.197 1.00 91.88 80 SER A CA 1
ATOM 593 C C . SER A 1 80 ? 14.158 7.728 -6.062 1.00 91.88 80 SER A C 1
ATOM 595 O O . SER A 1 80 ? 13.976 6.696 -6.697 1.00 91.88 80 SER A O 1
ATOM 597 N N . GLU A 1 81 ? 15.191 7.863 -5.225 1.00 93.56 81 GLU A N 1
ATOM 598 C CA . GLU A 1 81 ? 16.181 6.792 -5.020 1.00 93.56 81 GLU A CA 1
ATOM 599 C C . GLU A 1 81 ? 15.554 5.591 -4.306 1.00 93.56 81 GLU A C 1
ATOM 601 O O . GLU A 1 81 ? 15.707 4.456 -4.749 1.00 93.56 81 GLU A O 1
ATOM 606 N N . GLN A 1 82 ? 14.757 5.845 -3.267 1.00 93.75 82 GLN A N 1
ATOM 607 C CA . GLN A 1 82 ? 14.005 4.799 -2.573 1.00 93.75 82 GLN A CA 1
ATOM 608 C C . GLN A 1 82 ? 12.958 4.152 -3.491 1.00 93.75 82 GLN A C 1
ATOM 610 O O . GLN A 1 82 ? 12.761 2.942 -3.449 1.00 93.75 82 GLN A O 1
ATOM 615 N N . GLN A 1 83 ? 12.298 4.932 -4.358 1.00 93.56 83 GLN A N 1
ATOM 616 C CA . GLN A 1 83 ? 11.358 4.390 -5.353 1.00 93.56 83 GLN A CA 1
ATOM 617 C C . GLN A 1 83 ? 12.049 3.410 -6.307 1.00 93.56 83 GLN A C 1
ATOM 619 O O . GLN A 1 83 ? 11.488 2.352 -6.599 1.00 93.56 83 GLN A O 1
ATOM 624 N N . LYS A 1 84 ? 13.269 3.735 -6.747 1.00 92.94 84 LYS A N 1
ATOM 625 C CA . LYS A 1 84 ? 14.085 2.860 -7.589 1.00 92.94 84 LYS A CA 1
ATOM 626 C C . LYS A 1 84 ? 14.488 1.575 -6.871 1.00 92.94 84 LYS A C 1
ATOM 628 O O . LYS A 1 84 ? 14.382 0.502 -7.458 1.00 92.94 84 LYS A O 1
ATOM 633 N N . GLU A 1 85 ? 14.895 1.674 -5.609 1.00 93.31 85 GLU A N 1
ATOM 634 C CA . GLU A 1 85 ? 15.243 0.514 -4.781 1.00 93.31 85 GLU A CA 1
ATOM 635 C C . GLU A 1 85 ? 14.046 -0.439 -4.626 1.00 93.31 85 GLU A C 1
ATOM 637 O O . GLU A 1 85 ? 14.169 -1.634 -4.890 1.00 93.31 85 GLU A O 1
ATOM 642 N N . PHE A 1 86 ? 12.852 0.090 -4.329 1.00 91.62 86 PHE A N 1
ATOM 643 C CA . PHE A 1 86 ? 11.626 -0.715 -4.279 1.00 91.62 86 PHE A CA 1
ATOM 644 C C . PHE A 1 86 ? 11.263 -1.332 -5.635 1.00 91.62 86 PHE A C 1
ATOM 646 O O . PHE A 1 86 ? 10.771 -2.462 -5.686 1.00 91.62 86 PHE A O 1
ATOM 653 N N . ALA A 1 87 ? 11.487 -0.613 -6.739 1.00 92.50 87 ALA A N 1
ATOM 654 C CA . ALA A 1 87 ? 11.267 -1.138 -8.083 1.00 92.50 87 ALA A CA 1
ATOM 655 C C . ALA A 1 87 ? 12.214 -2.309 -8.388 1.00 92.50 87 ALA A C 1
ATOM 657 O O . ALA A 1 87 ? 11.787 -3.305 -8.970 1.00 92.50 87 ALA A O 1
ATOM 658 N N . GLU A 1 88 ? 13.479 -2.200 -7.980 1.00 92.00 88 GLU A N 1
ATOM 659 C CA . GLU A 1 88 ? 14.511 -3.216 -8.192 1.00 92.00 88 GLU A CA 1
ATOM 660 C C . GLU A 1 88 ? 14.266 -4.453 -7.335 1.00 92.00 88 GLU A C 1
ATOM 662 O O . GLU A 1 88 ? 14.260 -5.577 -7.842 1.00 92.00 88 GLU A O 1
ATOM 667 N N . GLU A 1 89 ? 13.978 -4.254 -6.051 1.00 90.50 89 GLU A N 1
ATOM 668 C CA . GLU A 1 89 ? 13.600 -5.333 -5.148 1.00 90.50 89 GLU A CA 1
ATOM 669 C C . GLU A 1 89 ? 12.328 -6.033 -5.642 1.00 90.50 89 GLU A C 1
ATOM 671 O O . GLU A 1 89 ? 12.280 -7.264 -5.718 1.00 90.50 89 GLU A O 1
ATOM 676 N N . GLY A 1 90 ? 11.316 -5.263 -6.051 1.00 89.25 90 GLY A N 1
ATOM 677 C CA . GLY A 1 90 ? 10.092 -5.787 -6.643 1.00 89.25 90 GLY A CA 1
ATOM 678 C C . GLY A 1 90 ? 10.379 -6.615 -7.891 1.00 89.25 90 GLY A C 1
ATOM 679 O O . GLY A 1 90 ? 9.923 -7.752 -7.986 1.00 89.25 90 GLY A O 1
ATOM 680 N N . TRP A 1 91 ? 11.188 -6.096 -8.816 1.00 89.75 91 TRP A N 1
ATOM 681 C CA . TRP A 1 91 ? 11.565 -6.802 -10.038 1.00 89.75 91 TRP A CA 1
ATOM 682 C C . TRP A 1 91 ? 12.292 -8.118 -9.747 1.00 89.75 91 TRP A C 1
ATOM 684 O O . TRP A 1 91 ? 11.990 -9.134 -10.374 1.00 89.75 91 TRP A O 1
ATOM 694 N N . ASN A 1 92 ? 13.208 -8.137 -8.778 1.00 89.19 92 ASN A N 1
ATOM 695 C CA . ASN A 1 92 ? 14.005 -9.314 -8.429 1.00 89.19 92 ASN A CA 1
ATOM 696 C C . ASN A 1 92 ? 13.205 -10.400 -7.694 1.00 89.19 92 ASN A C 1
ATOM 698 O O . ASN A 1 92 ? 13.481 -11.583 -7.893 1.00 89.19 92 ASN A O 1
ATOM 702 N N . ASN A 1 93 ? 12.193 -10.020 -6.912 1.00 87.12 93 ASN A N 1
ATOM 703 C CA . ASN A 1 93 ? 11.400 -10.956 -6.111 1.00 87.12 93 ASN A CA 1
ATOM 704 C C . ASN A 1 93 ? 10.148 -11.505 -6.815 1.00 87.12 93 ASN A C 1
ATOM 706 O O . ASN A 1 93 ? 9.587 -12.507 -6.365 1.00 87.12 93 ASN A O 1
ATOM 710 N N . VAL A 1 94 ? 9.676 -10.879 -7.898 1.00 84.38 94 VAL A N 1
ATOM 711 C CA . VAL A 1 94 ? 8.506 -11.380 -8.640 1.00 84.38 94 VAL A CA 1
ATOM 712 C C . VAL A 1 94 ? 8.874 -12.503 -9.622 1.00 84.38 94 VAL A C 1
ATOM 714 O O . VAL A 1 94 ? 9.964 -12.489 -10.199 1.00 84.38 94 VAL A O 1
ATOM 717 N N . PRO A 1 95 ? 7.967 -13.471 -9.864 1.00 83.88 95 PRO A N 1
ATOM 718 C CA . PRO A 1 95 ? 8.194 -14.539 -10.836 1.00 83.88 95 PRO A CA 1
ATOM 719 C C . PRO A 1 95 ? 8.234 -14.009 -12.277 1.00 83.88 95 PRO A C 1
ATOM 721 O O . PRO A 1 95 ? 7.620 -12.987 -12.598 1.00 83.88 95 PRO A O 1
ATOM 724 N N . ASP A 1 96 ? 8.880 -14.752 -13.179 1.00 83.62 96 ASP A N 1
ATOM 725 C CA . ASP A 1 96 ? 9.033 -14.360 -14.590 1.00 83.62 96 ASP A CA 1
ATOM 726 C C . ASP A 1 96 ? 7.696 -14.152 -15.318 1.00 83.62 96 ASP A C 1
ATOM 728 O O . ASP A 1 96 ? 7.586 -13.275 -16.173 1.00 83.62 96 ASP A O 1
ATOM 732 N N . SER A 1 97 ? 6.642 -14.875 -14.927 1.00 83.44 97 SER A N 1
ATOM 733 C CA . SER A 1 97 ? 5.285 -14.674 -15.453 1.00 83.44 97 SER A CA 1
ATOM 734 C C . SER A 1 97 ? 4.721 -13.284 -15.140 1.00 83.44 97 SER A C 1
ATOM 736 O O . SER A 1 97 ? 3.966 -12.725 -15.938 1.00 83.44 97 SER A O 1
ATOM 738 N N . MET A 1 98 ? 5.088 -12.704 -13.994 1.00 84.31 98 MET A N 1
ATOM 739 C CA . MET A 1 98 ? 4.699 -11.346 -13.627 1.00 84.31 98 MET A CA 1
ATOM 740 C C . MET A 1 98 ? 5.557 -10.320 -14.365 1.00 84.31 98 MET A C 1
ATOM 742 O O . MET A 1 98 ? 5.021 -9.342 -14.880 1.00 84.31 98 MET A O 1
ATOM 746 N N . ARG A 1 99 ? 6.866 -10.576 -14.503 1.00 86.25 99 ARG A N 1
ATOM 747 C CA . ARG A 1 99 ? 7.759 -9.738 -15.322 1.00 86.25 99 ARG A CA 1
ATOM 748 C C . ARG A 1 99 ? 7.278 -9.663 -16.769 1.00 86.25 99 ARG A C 1
ATOM 750 O O . ARG A 1 99 ? 7.276 -8.588 -17.358 1.00 86.25 99 ARG A O 1
ATOM 757 N N . GLN A 1 100 ? 6.823 -10.777 -17.342 1.00 85.75 100 GLN A N 1
ATOM 758 C CA . GLN A 1 100 ? 6.267 -10.806 -18.694 1.00 85.75 100 GLN A CA 1
ATOM 759 C C . GLN A 1 100 ? 4.998 -9.952 -18.810 1.00 85.75 100 GLN A C 1
ATOM 761 O O . GLN A 1 100 ? 4.907 -9.129 -19.713 1.00 85.75 100 GLN A O 1
ATOM 766 N N . GLN A 1 101 ? 4.061 -10.067 -17.865 1.00 87.06 101 GLN A N 1
ATOM 767 C CA . GLN A 1 101 ? 2.853 -9.232 -17.849 1.00 87.06 101 GLN A CA 1
ATOM 768 C C . GLN A 1 101 ? 3.166 -7.737 -17.722 1.00 87.06 101 GLN A C 1
ATOM 770 O O . GLN A 1 101 ? 2.518 -6.919 -18.373 1.00 87.06 101 GLN A O 1
ATOM 775 N N . VAL A 1 102 ? 4.163 -7.373 -16.911 1.00 89.00 102 VAL A N 1
ATOM 776 C CA . VAL A 1 102 ? 4.642 -5.988 -16.796 1.00 89.00 102 VAL A CA 1
ATOM 777 C C . VAL A 1 102 ? 5.185 -5.508 -18.144 1.00 89.00 102 VAL A C 1
ATOM 779 O O . VAL A 1 102 ? 4.746 -4.473 -18.639 1.00 89.00 102 VAL A O 1
ATOM 782 N N . GLN A 1 103 ? 6.066 -6.284 -18.777 1.00 88.19 103 GLN A N 1
ATOM 783 C CA . GLN A 1 103 ? 6.637 -5.959 -20.090 1.00 88.19 103 GLN A CA 1
ATOM 784 C C . GLN A 1 103 ? 5.561 -5.823 -21.180 1.00 88.19 103 GLN A C 1
ATOM 786 O O . GLN A 1 103 ? 5.598 -4.877 -21.965 1.00 88.19 103 GLN A O 1
ATOM 791 N N . ASP A 1 104 ? 4.556 -6.702 -21.187 1.00 88.38 104 ASP A N 1
ATOM 792 C CA . ASP A 1 104 ? 3.418 -6.637 -22.110 1.00 88.38 104 ASP A CA 1
ATOM 793 C C . ASP A 1 104 ? 2.511 -5.422 -21.866 1.00 88.38 104 ASP A C 1
ATOM 795 O O . ASP A 1 104 ? 2.014 -4.827 -22.822 1.00 88.38 104 ASP A O 1
ATOM 799 N N . THR A 1 105 ? 2.288 -5.049 -20.603 1.00 89.50 105 THR A N 1
ATOM 800 C CA . THR A 1 105 ? 1.396 -3.941 -20.221 1.00 89.50 105 THR A CA 1
ATOM 801 C C . THR A 1 105 ? 2.036 -2.582 -20.489 1.00 89.50 105 THR A C 1
ATOM 803 O O . THR A 1 105 ? 1.376 -1.671 -20.985 1.00 89.50 105 THR A O 1
ATOM 806 N N . PHE A 1 106 ? 3.323 -2.439 -20.171 1.00 88.94 106 PHE A N 1
ATOM 807 C CA . PHE A 1 106 ? 4.063 -1.185 -20.328 1.00 88.94 106 PHE A CA 1
ATOM 808 C C . PHE A 1 106 ? 4.813 -1.085 -21.660 1.00 88.94 106 PHE A C 1
ATOM 810 O O . PHE A 1 106 ? 5.405 -0.047 -21.936 1.00 88.94 106 PHE A O 1
ATOM 817 N N . THR A 1 107 ? 4.763 -2.124 -22.503 1.00 88.31 107 THR A N 1
ATOM 818 C CA . THR A 1 107 ? 5.455 -2.173 -23.806 1.00 88.31 107 THR A CA 1
ATOM 819 C C . THR A 1 107 ? 6.949 -1.838 -23.669 1.00 88.31 107 THR A C 1
ATOM 821 O O . THR A 1 107 ? 7.514 -1.035 -24.409 1.00 88.31 107 THR A O 1
ATOM 824 N N . CYS A 1 108 ? 7.586 -2.450 -22.673 1.00 88.81 108 CYS A N 1
ATOM 825 C CA . CYS A 1 108 ? 8.981 -2.239 -22.292 1.00 88.81 108 CYS A CA 1
ATOM 826 C C . CYS A 1 108 ? 9.714 -3.583 -22.195 1.00 88.81 108 CYS A C 1
ATOM 828 O O . CYS A 1 108 ? 9.077 -4.631 -22.085 1.00 88.81 108 CYS A O 1
ATOM 830 N N . CYS A 1 109 ? 11.046 -3.571 -22.232 1.00 88.12 109 CYS A N 1
ATOM 831 C CA . CYS A 1 109 ? 11.859 -4.782 -22.109 1.00 88.12 109 CYS A CA 1
ATOM 832 C C . CYS A 1 109 ? 12.967 -4.600 -21.074 1.00 88.12 109 CYS A C 1
ATOM 834 O O . CYS A 1 109 ? 13.757 -3.659 -21.157 1.00 88.12 109 CYS A O 1
ATOM 836 N N . GLY A 1 110 ? 13.060 -5.548 -20.140 1.00 86.38 110 GLY A N 1
ATOM 837 C CA . GLY A 1 110 ? 14.076 -5.540 -19.092 1.00 86.38 110 GLY A CA 1
ATOM 838 C C . GLY A 1 110 ? 13.888 -4.429 -18.052 1.00 86.38 110 GLY A C 1
ATOM 839 O O . GLY A 1 110 ? 13.071 -3.523 -18.200 1.00 86.38 110 GLY A O 1
ATOM 840 N N . PHE A 1 111 ? 14.648 -4.516 -16.959 1.00 87.31 111 PHE A N 1
ATOM 841 C CA . PHE A 1 111 ? 14.529 -3.577 -15.843 1.00 87.31 111 PHE A CA 1
ATOM 842 C C . PHE A 1 111 ? 15.181 -2.220 -16.155 1.00 87.31 111 PHE A C 1
ATOM 844 O O . PHE A 1 111 ? 14.474 -1.240 -16.360 1.00 87.31 111 PHE A O 1
ATOM 851 N N . ASN A 1 112 ? 16.516 -2.170 -16.231 1.00 80.69 112 ASN A N 1
ATOM 852 C CA . ASN A 1 112 ? 17.295 -0.927 -16.375 1.00 80.69 112 ASN A CA 1
ATOM 853 C C . ASN A 1 112 ? 18.136 -0.877 -17.671 1.00 80.69 112 ASN A C 1
ATOM 855 O O . ASN A 1 112 ? 18.445 0.196 -18.176 1.00 80.69 112 ASN A O 1
ATOM 859 N N . SER A 1 113 ? 18.462 -2.034 -18.254 1.00 66.94 113 SER A N 1
ATOM 860 C CA . SER A 1 113 ? 19.219 -2.120 -19.507 1.00 66.94 113 SER A CA 1
ATOM 861 C C . SER A 1 113 ? 18.329 -2.593 -20.647 1.00 66.94 113 SER A C 1
ATOM 863 O O . SER A 1 113 ? 17.548 -3.532 -20.480 1.00 66.94 113 SER A O 1
ATOM 865 N N . THR A 1 114 ? 18.501 -1.990 -21.821 1.00 61.69 114 THR A N 1
ATOM 866 C CA . THR A 1 114 ? 17.884 -2.434 -23.069 1.00 61.69 114 THR A CA 1
ATOM 867 C C . THR A 1 114 ? 18.474 -3.784 -23.481 1.00 61.69 114 THR A C 1
ATOM 869 O O . THR A 1 114 ? 19.502 -3.849 -24.150 1.00 61.69 114 THR A O 1
ATOM 872 N N . HIS A 1 115 ? 17.878 -4.887 -23.032 1.00 55.16 115 HIS A N 1
ATOM 873 C CA . HIS A 1 115 ? 18.346 -6.218 -23.409 1.00 55.16 115 HIS A CA 1
ATOM 874 C C . HIS A 1 115 ? 17.836 -6.603 -24.802 1.00 55.16 115 HIS A C 1
ATOM 876 O O . HIS A 1 115 ? 16.640 -6.764 -25.022 1.00 55.16 115 HIS A O 1
ATOM 882 N N . THR A 1 116 ? 18.765 -6.852 -25.724 1.00 49.84 116 THR A N 1
ATOM 883 C CA . THR A 1 116 ? 18.553 -7.540 -27.009 1.00 49.84 116 THR A CA 1
ATOM 884 C C . THR A 1 116 ? 18.585 -9.069 -26.831 1.00 49.84 116 THR A C 1
ATOM 886 O O . THR A 1 116 ? 19.295 -9.784 -27.533 1.00 49.84 116 THR A O 1
ATOM 889 N N . GLY A 1 117 ? 17.865 -9.584 -25.828 1.00 51.25 117 GLY A N 1
ATOM 890 C CA . GLY A 1 117 ? 17.791 -11.016 -25.507 1.00 51.25 117 GLY A CA 1
ATOM 891 C C . GLY A 1 117 ? 16.472 -11.670 -25.940 1.00 51.25 117 GLY A C 1
ATOM 892 O O . GLY A 1 117 ? 15.437 -11.011 -26.022 1.00 51.25 117 GLY A O 1
ATOM 893 N N . THR A 1 118 ? 16.497 -12.990 -26.152 1.00 49.72 118 THR A N 1
ATOM 894 C CA . THR A 1 118 ? 15.379 -13.835 -26.633 1.00 49.72 118 THR A CA 1
ATOM 895 C C . THR A 1 118 ? 14.102 -13.796 -25.779 1.00 49.72 118 THR A C 1
ATOM 897 O O . THR A 1 118 ? 13.042 -14.190 -26.254 1.00 49.72 118 THR A O 1
ATOM 900 N N . THR A 1 119 ? 14.142 -13.293 -24.541 1.00 60.62 119 THR A N 1
ATOM 901 C CA . THR A 1 119 ? 12.969 -13.214 -23.646 1.00 60.62 119 THR A CA 1
ATOM 902 C C . THR A 1 119 ? 12.010 -12.060 -23.953 1.00 60.62 119 THR A C 1
ATOM 904 O O . THR A 1 119 ? 10.899 -12.052 -23.427 1.00 60.62 119 THR A O 1
ATOM 907 N N . CYS A 1 120 ? 12.396 -11.110 -24.812 1.00 72.94 120 CYS A N 1
ATOM 908 C CA . CYS A 1 120 ? 11.569 -9.951 -25.166 1.00 72.94 120 CYS A CA 1
ATOM 909 C C . CYS A 1 120 ? 10.997 -9.980 -26.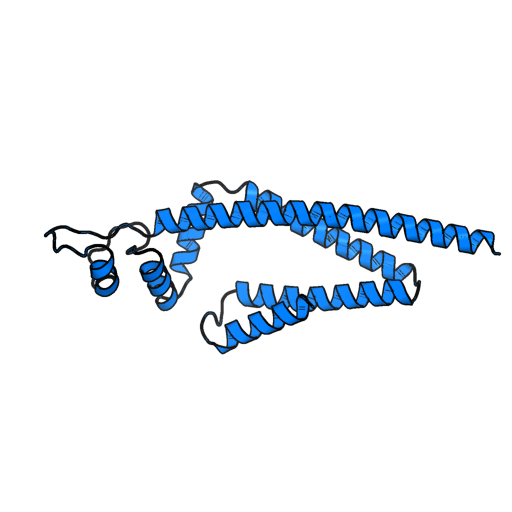590 1.00 72.94 120 CYS A C 1
ATOM 911 O O . CYS A 1 120 ? 10.264 -9.061 -26.943 1.00 72.94 120 CYS A O 1
ATOM 913 N N . GLU A 1 121 ? 11.255 -11.016 -27.400 1.00 70.56 121 GLU A N 1
ATOM 914 C CA . GLU A 1 121 ? 10.849 -11.059 -28.821 1.00 70.56 121 GLU A CA 1
ATOM 915 C C . GLU A 1 121 ? 9.360 -10.755 -29.054 1.00 70.56 121 GLU A C 1
ATOM 917 O O . GLU A 1 121 ? 8.997 -10.095 -30.032 1.00 70.56 121 GLU A O 1
ATOM 922 N N . ALA A 1 122 ? 8.485 -11.211 -28.153 1.00 72.88 122 ALA A N 1
ATOM 923 C CA . ALA A 1 122 ? 7.048 -10.966 -28.244 1.00 72.88 122 ALA A CA 1
ATOM 924 C C . ALA A 1 122 ? 6.682 -9.482 -28.044 1.00 72.88 122 ALA A C 1
ATOM 926 O O . ALA A 1 122 ? 5.808 -8.964 -28.740 1.00 72.88 122 ALA A O 1
ATOM 927 N N . VAL A 1 123 ? 7.362 -8.792 -27.124 1.00 78.62 123 VAL A N 1
ATOM 928 C CA . VAL A 1 123 ? 7.134 -7.369 -26.826 1.00 78.62 123 VAL A CA 1
ATOM 929 C C . VAL A 1 123 ? 7.857 -6.478 -27.832 1.00 78.62 123 VAL A C 1
ATOM 931 O O . VAL A 1 123 ? 7.315 -5.445 -28.224 1.00 78.62 123 VAL A O 1
ATOM 934 N N . THR A 1 124 ? 9.017 -6.905 -28.340 1.00 75.62 124 THR A N 1
ATOM 935 C CA . THR A 1 124 ? 9.763 -6.189 -29.384 1.00 75.62 124 THR A CA 1
ATOM 936 C C . THR A 1 124 ? 8.908 -5.939 -30.621 1.00 75.62 124 THR A C 1
ATOM 938 O O . THR A 1 124 ? 8.906 -4.830 -31.139 1.00 75.62 124 THR A O 1
ATOM 941 N N . LYS A 1 125 ? 8.073 -6.899 -31.033 1.00 75.81 125 LYS A N 1
ATOM 942 C CA . LYS A 1 125 ? 7.131 -6.710 -32.154 1.00 75.81 125 LYS A CA 1
ATOM 943 C C . LYS A 1 125 ? 6.050 -5.650 -31.898 1.00 75.81 125 LYS A C 1
ATOM 945 O O . LYS A 1 125 ? 5.502 -5.111 -32.853 1.00 75.81 125 LYS A O 1
ATOM 950 N N . LYS 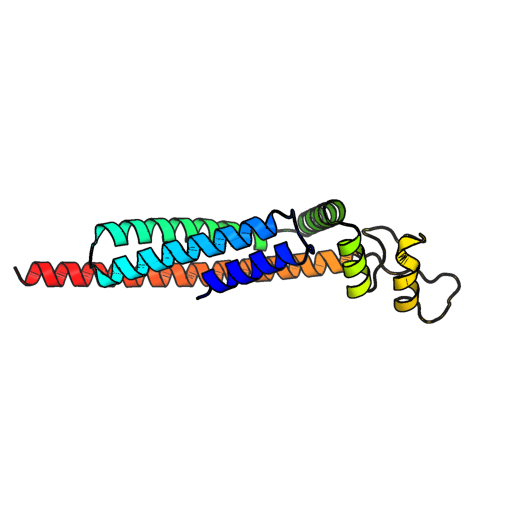A 1 126 ? 5.715 -5.367 -30.633 1.00 80.88 126 LYS A N 1
ATOM 951 C CA . LYS A 1 126 ? 4.734 -4.335 -30.251 1.00 80.88 126 LYS A CA 1
ATOM 952 C C . LYS A 1 126 ? 5.379 -2.956 -30.132 1.00 80.88 126 LYS A C 1
ATOM 954 O O . LYS A 1 126 ? 4.784 -1.975 -30.562 1.00 80.88 126 LYS A O 1
ATOM 959 N N . CYS A 1 127 ? 6.576 -2.883 -29.548 1.00 80.56 127 CYS A N 1
ATOM 960 C CA . CYS A 1 127 ? 7.294 -1.620 -29.358 1.00 80.56 127 CYS A CA 1
ATOM 961 C C . CYS A 1 127 ? 7.974 -1.133 -30.655 1.00 80.56 127 CYS A C 1
ATOM 963 O O . CYS A 1 127 ? 8.162 0.067 -30.831 1.00 80.56 127 CYS A O 1
ATOM 965 N N . CYS A 1 128 ? 8.298 -2.055 -31.570 1.00 77.75 128 CYS A N 1
ATOM 966 C CA . CYS A 1 128 ? 8.982 -1.810 -32.840 1.00 77.75 128 CYS A CA 1
ATOM 967 C C . CYS A 1 128 ? 8.180 -2.396 -34.022 1.00 77.75 128 CYS A C 1
ATOM 969 O O . CYS A 1 128 ? 8.534 -3.458 -34.538 1.00 77.75 128 CYS A O 1
ATOM 971 N N . PRO A 1 129 ? 7.076 -1.750 -34.440 1.00 69.00 129 PRO A N 1
ATOM 972 C CA . PRO A 1 129 ? 6.223 -2.249 -35.522 1.00 69.00 129 PRO A CA 1
ATOM 973 C C . PRO A 1 129 ? 6.841 -2.085 -36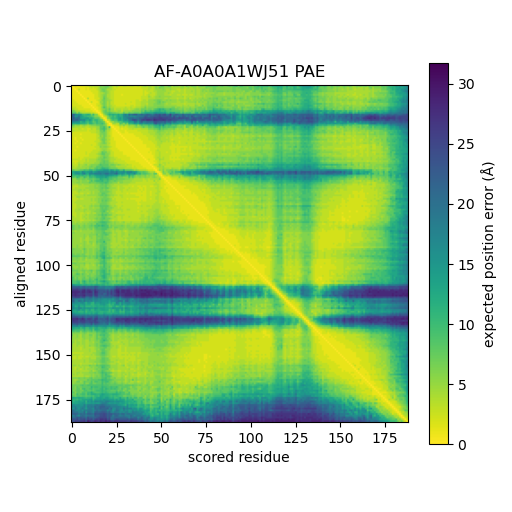.922 1.00 69.00 129 PRO A C 1
ATOM 975 O O . PRO A 1 129 ? 6.572 -2.906 -37.796 1.00 69.00 129 PRO A O 1
ATOM 978 N N . ASP A 1 130 ? 7.691 -1.075 -37.127 1.00 66.38 130 ASP A N 1
ATOM 979 C CA . ASP A 1 130 ? 8.480 -0.905 -38.350 1.00 66.38 130 ASP A CA 1
ATOM 980 C C . ASP A 1 130 ? 9.885 -1.445 -38.104 1.00 66.38 130 ASP A C 1
ATOM 982 O O . ASP A 1 130 ? 10.578 -0.988 -37.195 1.00 66.38 130 ASP A O 1
ATOM 986 N N . TYR A 1 131 ? 10.291 -2.430 -38.904 1.00 57.41 131 TYR A N 1
ATOM 987 C CA . TYR A 1 131 ? 11.555 -3.172 -38.837 1.00 57.41 131 TYR A CA 1
ATOM 988 C C . TYR A 1 131 ? 12.768 -2.266 -39.158 1.00 57.41 131 TYR A C 1
ATOM 990 O O . TYR A 1 131 ? 13.497 -2.480 -40.122 1.00 57.41 131 TYR A O 1
ATOM 998 N N . MET A 1 132 ? 12.976 -1.205 -38.377 1.00 60.19 132 MET A N 1
ATOM 999 C CA . MET A 1 132 ? 14.203 -0.420 -38.386 1.00 60.19 132 MET A CA 1
ATOM 1000 C C . MET A 1 132 ? 15.316 -1.305 -37.835 1.00 60.19 132 MET A C 1
ATOM 1002 O O . MET A 1 132 ? 15.195 -1.821 -36.724 1.00 60.19 132 MET A O 1
ATOM 1006 N N . GLU A 1 133 ? 16.408 -1.443 -38.590 1.00 56.94 133 GLU A N 1
ATOM 1007 C CA . GLU A 1 133 ? 17.545 -2.340 -38.312 1.00 56.94 133 GLU A CA 1
ATOM 1008 C C . GLU A 1 133 ? 18.219 -2.159 -36.933 1.00 56.94 133 GLU A C 1
ATOM 1010 O O . GLU A 1 133 ? 19.127 -2.911 -36.607 1.00 56.94 133 GLU A O 1
ATOM 1015 N N . ASN A 1 134 ? 17.773 -1.223 -36.086 1.00 63.47 134 ASN A N 1
ATOM 1016 C CA . ASN A 1 134 ? 18.311 -0.976 -34.745 1.00 63.47 134 ASN A CA 1
ATOM 1017 C C . ASN A 1 134 ? 17.233 -0.600 -33.703 1.00 63.47 134 ASN A C 1
ATOM 1019 O O . ASN A 1 134 ? 17.521 0.131 -32.755 1.00 63.47 134 ASN A O 1
ATOM 1023 N N . CYS A 1 135 ? 15.979 -1.036 -33.874 1.00 73.38 135 CYS A N 1
ATOM 1024 C CA . CYS A 1 135 ? 14.924 -0.701 -32.914 1.00 73.38 135 CYS A CA 1
ATOM 1025 C C . CYS A 1 135 ? 15.066 -1.499 -31.610 1.00 73.38 135 CYS A C 1
ATOM 1027 O O . CYS A 1 135 ? 15.096 -2.731 -31.614 1.00 73.38 135 CYS A O 1
ATOM 1029 N N . ALA A 1 136 ? 15.133 -0.787 -30.486 1.00 75.00 136 ALA A N 1
ATOM 1030 C CA . ALA A 1 136 ? 15.293 -1.367 -29.163 1.00 75.00 136 ALA A CA 1
ATOM 1031 C C . ALA A 1 136 ? 14.184 -0.846 -28.235 1.00 75.00 136 ALA A C 1
ATOM 1033 O O . ALA A 1 136 ? 13.975 0.365 -28.146 1.00 75.00 136 ALA A O 1
ATOM 1034 N N . CYS A 1 137 ? 13.452 -1.747 -27.565 1.00 83.06 137 CYS A N 1
ATOM 1035 C CA . CYS A 1 137 ? 12.382 -1.327 -26.655 1.00 83.06 137 CYS A CA 1
ATOM 1036 C C . CYS A 1 137 ? 12.944 -0.490 -25.492 1.00 83.06 137 CYS A C 1
ATOM 1038 O O . CYS A 1 137 ? 14.055 -0.753 -25.024 1.00 83.06 137 CYS A O 1
ATOM 1040 N N . PRO A 1 138 ? 12.161 0.455 -24.950 1.00 86.81 138 PRO A N 1
ATOM 1041 C CA . PRO A 1 138 ? 12.550 1.163 -23.740 1.00 86.81 138 PRO A CA 1
ATOM 1042 C C . PRO A 1 138 ? 12.635 0.212 -22.526 1.00 86.81 138 PRO A C 1
ATOM 1044 O O . PRO A 1 138 ? 11.915 -0.794 -22.480 1.00 86.81 138 PRO A O 1
ATOM 1047 N N . PRO A 1 139 ? 13.480 0.530 -21.527 1.00 88.81 139 PRO A N 1
ATOM 1048 C CA . PRO A 1 139 ? 13.519 -0.196 -20.258 1.00 88.81 139 PRO A CA 1
ATOM 1049 C C . PRO A 1 139 ? 12.237 0.031 -19.443 1.00 88.81 139 PRO A C 1
ATOM 1051 O O . PRO A 1 139 ? 11.576 1.062 -19.577 1.00 88.81 139 PRO A O 1
ATOM 1054 N N . CYS A 1 140 ? 11.887 -0.917 -18.571 1.00 90.88 140 CYS A N 1
ATOM 1055 C CA . CYS A 1 140 ? 10.673 -0.842 -17.753 1.00 90.88 140 CYS A CA 1
ATOM 1056 C C . CYS A 1 140 ? 10.798 0.058 -16.516 1.00 90.88 140 CYS A C 1
ATOM 1058 O O . CYS A 1 140 ? 9.773 0.487 -15.985 1.00 90.88 140 CYS A O 1
ATOM 1060 N N . LEU A 1 141 ? 12.019 0.349 -16.051 1.00 91.88 141 LEU A N 1
ATOM 1061 C CA . LEU A 1 141 ? 12.257 1.100 -14.816 1.00 91.88 141 LEU A CA 1
ATOM 1062 C C . LEU A 1 141 ? 11.534 2.462 -14.763 1.00 91.88 141 LEU A C 1
ATOM 1064 O O . LEU A 1 141 ? 10.819 2.672 -13.785 1.00 91.88 141 LEU A O 1
ATOM 1068 N N . PRO A 1 142 ? 11.611 3.349 -15.778 1.00 91.38 142 PRO A N 1
ATOM 1069 C CA . PRO A 1 142 ? 10.947 4.656 -15.705 1.00 91.38 142 PRO A CA 1
ATOM 1070 C C . PRO A 1 142 ? 9.425 4.542 -15.541 1.00 91.38 142 PRO A C 1
ATOM 1072 O O . PRO A 1 142 ? 8.817 5.250 -14.743 1.00 91.38 142 PRO A O 1
ATOM 1075 N N . ALA A 1 143 ? 8.801 3.594 -16.251 1.00 91.38 143 ALA A N 1
ATOM 1076 C CA . ALA A 1 143 ? 7.367 3.343 -16.134 1.00 91.38 143 ALA A CA 1
ATOM 1077 C C . ALA A 1 143 ? 6.991 2.765 -14.758 1.00 91.38 143 ALA A C 1
ATOM 1079 O O . ALA A 1 143 ? 5.930 3.086 -14.220 1.00 91.38 143 ALA A O 1
ATOM 1080 N N . LEU A 1 144 ? 7.854 1.925 -14.177 1.00 92.81 144 LEU A N 1
ATOM 1081 C CA . LEU A 1 144 ? 7.676 1.386 -12.829 1.00 92.81 144 LEU A CA 1
ATOM 1082 C C . LEU A 1 144 ? 7.794 2.479 -11.763 1.00 92.81 144 LEU A C 1
ATOM 1084 O O . LEU A 1 144 ? 6.915 2.570 -10.906 1.00 92.81 144 LEU A O 1
ATOM 1088 N N . GLU A 1 145 ? 8.829 3.317 -11.833 1.00 92.88 145 GLU A N 1
ATOM 1089 C CA . GLU A 1 145 ? 9.055 4.432 -10.906 1.00 92.88 145 GLU A CA 1
ATOM 1090 C C . GLU A 1 145 ? 7.853 5.382 -10.880 1.00 92.88 145 GLU A C 1
ATOM 1092 O O . GLU A 1 145 ? 7.334 5.680 -9.804 1.00 92.88 145 GLU A O 1
ATOM 1097 N N . ASP A 1 146 ? 7.320 5.763 -12.045 1.00 93.06 146 ASP A N 1
ATOM 1098 C CA . ASP A 1 146 ? 6.132 6.620 -12.136 1.00 93.06 146 ASP A CA 1
ATOM 1099 C C . ASP A 1 146 ? 4.907 6.001 -11.446 1.00 93.06 146 ASP A C 1
ATOM 1101 O O . ASP A 1 146 ? 4.158 6.684 -10.734 1.00 93.06 146 ASP A O 1
ATOM 1105 N N . LYS A 1 147 ? 4.686 4.691 -11.624 1.00 94.06 147 LYS A N 1
ATOM 1106 C CA . LYS A 1 147 ? 3.565 3.985 -10.985 1.00 94.06 147 LYS A CA 1
ATOM 1107 C C . LYS A 1 147 ? 3.752 3.840 -9.483 1.00 94.06 147 LYS A C 1
ATOM 1109 O O . LYS A 1 147 ? 2.779 4.016 -8.750 1.00 94.06 147 LYS A O 1
ATOM 1114 N N . ILE A 1 148 ? 4.969 3.566 -9.027 1.00 94.50 148 ILE A N 1
ATOM 1115 C CA . ILE A 1 148 ? 5.310 3.488 -7.604 1.00 94.50 148 ILE A CA 1
ATOM 1116 C C . ILE A 1 148 ? 5.125 4.864 -6.950 1.00 94.50 148 ILE A C 1
ATOM 1118 O O . ILE A 1 148 ? 4.462 4.969 -5.919 1.00 94.50 148 ILE A O 1
ATOM 1122 N N . SER A 1 149 ? 5.612 5.932 -7.589 1.00 95.31 149 SER A N 1
ATOM 1123 C CA . SER A 1 149 ? 5.447 7.315 -7.130 1.00 95.31 149 SER A CA 1
ATOM 1124 C C . SER A 1 149 ? 3.975 7.696 -6.985 1.00 95.31 149 SER A C 1
ATOM 1126 O O . SER A 1 149 ? 3.545 8.221 -5.954 1.00 95.31 149 SER A O 1
ATOM 1128 N N . TYR A 1 150 ? 3.174 7.395 -8.011 1.00 95.25 150 TYR A N 1
ATOM 1129 C CA . TYR A 1 150 ? 1.736 7.634 -7.989 1.00 95.25 150 TYR A CA 1
ATOM 1130 C C . TYR A 1 150 ? 1.048 6.843 -6.872 1.00 95.25 150 TYR A C 1
ATOM 1132 O O . TYR A 1 150 ? 0.256 7.412 -6.119 1.00 95.25 150 TYR A O 1
ATOM 1140 N N . ALA A 1 151 ? 1.375 5.556 -6.729 1.00 95.31 151 ALA A N 1
ATOM 1141 C CA . ALA A 1 151 ? 0.807 4.700 -5.697 1.00 95.31 151 ALA A CA 1
ATOM 1142 C C . ALA A 1 151 ? 1.128 5.220 -4.290 1.00 95.31 151 ALA A C 1
ATOM 1144 O O . ALA A 1 151 ? 0.221 5.326 -3.471 1.00 95.31 151 ALA A O 1
ATOM 1145 N N . PHE A 1 152 ? 2.371 5.619 -4.012 1.00 95.75 152 PHE A N 1
ATOM 1146 C CA . PHE A 1 152 ? 2.747 6.167 -2.709 1.00 95.75 152 PHE A CA 1
ATOM 1147 C C . PHE A 1 152 ? 2.046 7.487 -2.389 1.00 95.75 152 PHE A C 1
ATOM 1149 O O . PHE A 1 152 ? 1.524 7.644 -1.284 1.00 95.75 152 PHE A O 1
ATOM 1156 N N . LYS A 1 153 ? 1.954 8.410 -3.355 1.00 95.19 153 LYS A N 1
ATOM 1157 C CA . LYS A 1 153 ? 1.218 9.673 -3.177 1.00 95.19 153 LYS A CA 1
ATOM 1158 C C . LYS A 1 153 ? -0.264 9.433 -2.908 1.00 95.19 153 LYS A C 1
AT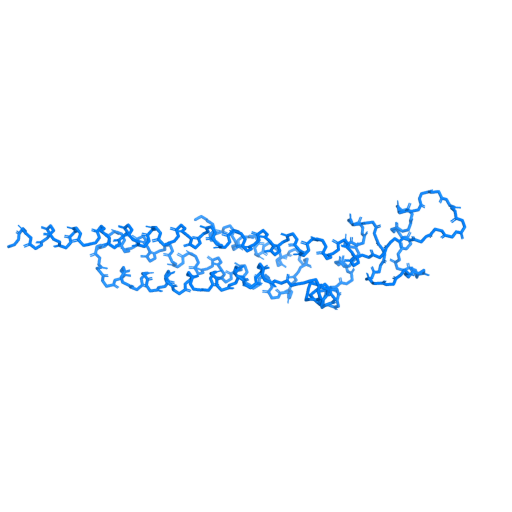OM 1160 O O . LYS A 1 153 ? -0.839 10.059 -2.019 1.00 95.19 153 LYS A O 1
ATOM 1165 N N . LEU A 1 154 ? -0.874 8.510 -3.649 1.00 96.38 154 LEU A N 1
ATOM 1166 C CA . LEU A 1 154 ? -2.278 8.155 -3.484 1.00 96.38 154 LEU A CA 1
ATOM 1167 C C . LEU A 1 154 ? -2.531 7.459 -2.139 1.00 96.38 154 LEU A C 1
ATOM 1169 O O . LEU A 1 154 ? -3.401 7.891 -1.389 1.00 96.38 154 LEU A O 1
ATOM 1173 N N . CYS A 1 155 ? -1.748 6.434 -1.795 1.00 94.75 155 CYS A N 1
ATOM 1174 C CA . CYS A 1 155 ? -1.847 5.723 -0.517 1.00 94.75 155 CYS A CA 1
ATOM 1175 C C . CYS A 1 155 ? -1.614 6.658 0.675 1.00 94.75 155 CYS A C 1
ATOM 1177 O O . CYS A 1 155 ? -2.370 6.620 1.644 1.00 94.75 155 CYS A O 1
ATOM 1179 N N . GLY A 1 156 ? -0.612 7.533 0.584 1.00 95.69 156 GLY A N 1
ATOM 1180 C CA . GLY A 1 156 ? -0.326 8.534 1.602 1.00 95.69 156 GLY A CA 1
ATOM 1181 C C . GLY A 1 156 ? -1.461 9.543 1.775 1.00 95.69 156 GLY A C 1
ATOM 1182 O O . GLY A 1 156 ? -1.912 9.786 2.893 1.00 95.69 156 GLY A O 1
ATOM 1183 N N . GLY A 1 157 ? -1.999 10.072 0.673 1.00 94.69 157 GLY A N 1
ATOM 1184 C CA . GLY A 1 157 ? -3.152 10.973 0.711 1.00 94.69 157 GLY A CA 1
ATOM 1185 C C . GLY A 1 157 ? -4.403 10.321 1.311 1.00 94.69 157 GLY A C 1
ATOM 1186 O O . GLY A 1 157 ? -5.038 10.899 2.194 1.00 94.69 157 GLY A O 1
ATOM 1187 N N . LEU A 1 158 ? -4.729 9.095 0.887 1.00 94.81 158 LEU A N 1
ATOM 1188 C CA . LEU A 1 158 ? -5.864 8.334 1.419 1.00 94.81 158 LEU A CA 1
ATOM 1189 C C . LEU A 1 158 ? -5.700 8.029 2.912 1.00 94.81 158 LEU A C 1
ATOM 1191 O O . LEU A 1 158 ? -6.650 8.191 3.674 1.00 94.81 158 LEU A O 1
ATOM 1195 N N . GLY A 1 159 ? -4.501 7.635 3.346 1.00 93.81 159 GLY A N 1
ATOM 1196 C CA . GLY A 1 159 ? -4.211 7.353 4.752 1.00 93.81 159 GLY A CA 1
ATOM 1197 C C . GLY A 1 159 ? -4.377 8.580 5.651 1.00 93.81 159 GLY A C 1
ATOM 1198 O O . GLY A 1 159 ? -4.996 8.482 6.710 1.00 93.81 159 GLY A O 1
ATOM 1199 N N . ILE A 1 160 ? -3.914 9.757 5.212 1.00 93.44 160 ILE A N 1
ATOM 1200 C CA . ILE A 1 160 ? -4.148 11.021 5.929 1.00 93.44 160 ILE A CA 1
ATOM 1201 C C . ILE A 1 160 ? -5.646 11.351 5.990 1.00 93.44 160 ILE A C 1
ATOM 1203 O O . ILE A 1 160 ? -6.155 11.692 7.058 1.00 93.44 160 ILE A O 1
ATOM 1207 N N . PHE A 1 161 ? -6.373 11.213 4.879 1.00 93.81 161 PHE A N 1
ATOM 1208 C CA . PHE A 1 161 ? -7.816 11.474 4.834 1.00 93.81 161 PHE A CA 1
ATOM 1209 C C . PHE A 1 161 ? -8.614 10.570 5.790 1.00 93.81 161 PHE A C 1
ATOM 1211 O O . PHE A 1 161 ? -9.473 11.046 6.542 1.00 93.81 161 PHE A O 1
ATOM 1218 N N . PHE A 1 162 ? -8.308 9.271 5.812 1.00 89.88 162 PHE A N 1
ATOM 1219 C CA . PHE A 1 162 ? -8.932 8.338 6.750 1.00 89.88 162 PHE A CA 1
ATOM 1220 C C . PHE A 1 162 ? -8.560 8.651 8.198 1.00 89.88 162 PHE A C 1
ATOM 1222 O O . PHE A 1 162 ? -9.443 8.665 9.052 1.00 89.88 162 PHE A O 1
ATOM 1229 N N . SER A 1 163 ? -7.302 9.013 8.459 1.00 91.88 163 SER A N 1
ATOM 1230 C CA . SER A 1 163 ? -6.843 9.403 9.795 1.00 91.88 163 SER A CA 1
ATOM 1231 C C . SER A 1 163 ? -7.625 10.609 10.337 1.00 91.88 163 SER A C 1
ATOM 1233 O O . SER A 1 163 ? -8.035 10.603 11.497 1.00 91.88 163 SER A O 1
ATOM 1235 N N . PHE A 1 164 ? -7.913 11.616 9.501 1.00 89.38 164 PHE A N 1
ATOM 1236 C CA . PHE A 1 164 ? -8.782 12.737 9.885 1.00 89.38 164 PHE A CA 1
ATOM 1237 C C . PHE A 1 164 ? -10.208 12.288 10.218 1.00 89.38 164 PHE A C 1
ATOM 1239 O O . PHE A 1 164 ? -10.762 12.698 11.238 1.00 89.38 164 PHE A O 1
ATOM 1246 N N . THR A 1 165 ? -10.782 11.409 9.394 1.00 88.38 165 THR A N 1
ATOM 1247 C CA . THR A 1 165 ? -12.128 10.863 9.625 1.00 88.38 165 THR A CA 1
ATOM 1248 C C . THR A 1 165 ? -12.195 10.089 10.948 1.00 88.38 165 THR A C 1
ATOM 1250 O O . THR A 1 165 ? -13.147 10.248 11.712 1.00 88.38 165 THR A O 1
ATOM 1253 N N . GLU A 1 166 ? -11.168 9.298 11.272 1.00 87.19 166 GLU A N 1
ATOM 1254 C CA . GLU A 1 166 ? -11.089 8.555 12.534 1.00 87.19 166 GLU A CA 1
ATOM 1255 C C . GLU A 1 166 ? -11.026 9.465 13.765 1.00 87.19 166 GLU A C 1
ATOM 1257 O O . GLU A 1 166 ? -11.623 9.140 14.793 1.00 87.19 166 GLU A O 1
ATOM 1262 N N . VAL A 1 167 ? -10.325 10.601 13.684 1.00 87.06 167 VAL A N 1
ATOM 1263 C CA . VAL A 1 167 ? -10.277 11.581 14.781 1.00 87.06 167 VAL A CA 1
ATOM 1264 C C . VAL A 1 167 ? -11.668 12.157 15.038 1.00 87.06 167 VAL A C 1
ATOM 1266 O O . VAL A 1 167 ? -12.124 12.149 16.181 1.00 87.06 167 VAL A O 1
ATOM 1269 N N . SER A 1 168 ? -12.385 12.574 13.990 1.00 84.56 168 SER A N 1
ATOM 1270 C CA . SER A 1 168 ? -13.752 13.093 14.128 1.00 84.56 168 SER A CA 1
ATOM 1271 C C . SER A 1 168 ? -14.707 12.066 14.742 1.00 84.56 168 SER A C 1
ATOM 1273 O O . SER A 1 168 ? -15.507 12.408 15.613 1.00 84.56 168 SER A O 1
ATOM 1275 N N . VAL A 1 169 ? -14.600 10.797 14.337 1.00 84.88 169 VAL A N 1
ATOM 1276 C CA . VAL A 1 169 ? -15.427 9.706 14.875 1.00 84.88 169 VAL A CA 1
ATOM 1277 C C . VAL A 1 169 ? -15.129 9.450 16.355 1.00 84.88 169 VAL A C 1
ATOM 1279 O O . VAL A 1 169 ? -16.064 9.313 17.144 1.00 84.88 169 VAL A O 1
ATOM 1282 N N . LYS A 1 170 ? -13.853 9.431 16.762 1.00 83.12 170 LYS A N 1
ATOM 1283 C CA . LYS A 1 170 ? -13.468 9.277 18.177 1.00 83.12 170 LYS A CA 1
ATOM 1284 C C . LYS A 1 170 ? -14.024 10.405 19.037 1.00 83.12 170 LYS A C 1
ATOM 1286 O O . LYS A 1 170 ? -14.621 10.124 20.074 1.00 83.12 170 LYS A O 1
ATOM 1291 N N . SER A 1 171 ? -13.872 11.654 18.592 1.00 83.62 171 SER A N 1
ATOM 1292 C CA . SER A 1 171 ? -14.412 12.821 19.296 1.00 83.62 171 SER A CA 1
ATOM 1293 C C . SER A 1 171 ? -15.930 12.735 19.447 1.00 83.62 171 SER A C 1
ATOM 1295 O O . SER A 1 171 ? -16.442 12.951 20.540 1.00 83.62 171 SER A O 1
ATOM 1297 N N . TYR A 1 172 ? -16.648 12.346 18.389 1.00 82.31 172 TYR A N 1
ATOM 1298 C CA . TYR A 1 172 ? -18.104 12.199 18.442 1.00 82.31 172 TYR A CA 1
ATOM 1299 C C . TYR A 1 172 ? -18.561 11.108 19.419 1.00 82.31 172 TYR A C 1
ATOM 1301 O O . TYR A 1 172 ? -19.486 11.317 20.201 1.00 82.31 172 TYR A O 1
ATOM 1309 N N . ILE A 1 173 ? -17.916 9.938 19.400 1.00 78.25 173 ILE A N 1
ATOM 1310 C CA . ILE A 1 173 ? -18.282 8.845 20.307 1.00 78.25 173 ILE A CA 1
ATOM 1311 C C . ILE A 1 173 ? -17.921 9.201 21.757 1.00 78.25 173 ILE A C 1
ATOM 1313 O O . ILE A 1 173 ? -18.672 8.851 22.665 1.00 78.25 173 ILE A O 1
ATOM 1317 N N . PHE A 1 174 ? -16.804 9.893 22.000 1.00 77.88 174 PHE A N 1
ATOM 1318 C CA . PHE A 1 174 ? -16.453 10.364 23.342 1.00 77.88 174 PHE A CA 1
ATOM 1319 C C . PHE A 1 174 ? -17.507 11.337 23.886 1.00 77.88 174 PHE A C 1
ATOM 1321 O O . PHE A 1 174 ? -18.004 11.135 24.992 1.00 77.88 174 PHE A O 1
ATOM 1328 N N . GLU A 1 175 ? -17.920 12.314 23.073 1.00 81.62 175 GLU A N 1
ATOM 1329 C CA . GLU A 1 175 ? -18.971 13.274 23.426 1.00 81.62 175 GLU A CA 1
ATOM 1330 C C . GLU A 1 175 ? -20.297 12.568 23.758 1.00 81.62 175 GLU A C 1
ATOM 1332 O O . GLU A 1 175 ? -20.898 12.812 24.802 1.00 81.62 175 GLU A O 1
ATOM 1337 N N . GLN A 1 176 ? -20.726 11.616 22.921 1.00 77.19 176 GLN A N 1
ATOM 1338 C CA . GLN A 1 176 ? -21.952 10.847 23.162 1.00 77.19 176 GLN A CA 1
ATOM 1339 C C . GLN A 1 176 ? -21.897 10.019 24.453 1.00 77.19 176 GLN A C 1
ATOM 1341 O O . GLN A 1 176 ? -22.895 9.930 25.166 1.00 77.19 176 GLN A O 1
ATOM 1346 N N . ASN A 1 177 ? -20.747 9.423 24.785 1.00 73.31 177 ASN A N 1
ATOM 1347 C CA . ASN A 1 177 ? -20.606 8.684 26.043 1.00 73.31 177 ASN A CA 1
ATOM 1348 C C . ASN A 1 177 ? -20.698 9.595 27.260 1.00 73.31 177 ASN A C 1
ATOM 1350 O O . ASN A 1 177 ? -21.381 9.241 28.216 1.00 73.31 177 ASN A O 1
ATOM 1354 N N . HIS A 1 178 ? -20.057 10.760 27.203 1.00 75.88 178 HIS A N 1
ATOM 1355 C CA . HIS A 1 178 ? -20.106 11.733 28.286 1.00 75.88 178 HIS A CA 1
ATOM 1356 C C . HIS A 1 178 ? -21.543 12.238 28.518 1.00 75.88 178 HIS A C 1
ATOM 1358 O O . HIS A 1 178 ? -22.016 12.281 29.651 1.00 75.88 178 HIS A O 1
ATOM 1364 N N . ILE A 1 179 ? -22.299 12.522 27.448 1.00 72.44 179 ILE A N 1
ATOM 1365 C CA . ILE A 1 179 ? -23.722 12.900 27.542 1.00 72.44 179 ILE A CA 1
ATOM 1366 C C . ILE A 1 179 ? -24.567 11.771 28.157 1.00 72.44 179 ILE A C 1
ATOM 1368 O O . ILE A 1 179 ? -25.446 12.029 28.989 1.00 72.44 179 ILE A O 1
ATOM 1372 N N . LEU A 1 180 ? -24.309 10.517 27.772 1.00 67.81 180 LEU A N 1
ATOM 1373 C CA . LEU A 1 180 ? -25.024 9.357 28.307 1.00 67.81 180 LEU A CA 1
ATOM 1374 C C . LEU A 1 180 ? -24.745 9.165 29.807 1.00 67.81 180 LEU A C 1
ATOM 1376 O O . LEU A 1 180 ? -25.678 8.921 30.573 1.00 67.81 180 LEU A O 1
ATOM 1380 N N . GLU A 1 181 ? -23.489 9.331 30.235 1.00 67.81 181 GLU A N 1
ATOM 1381 C CA . GLU A 1 181 ? -23.102 9.307 31.650 1.00 67.81 181 GLU A CA 1
ATOM 1382 C C . GLU A 1 181 ? -23.823 10.385 32.450 1.00 67.81 181 GLU A C 1
ATOM 1384 O O . GLU A 1 181 ? -24.434 10.062 33.470 1.00 67.81 181 GLU A O 1
ATOM 1389 N N . CYS A 1 182 ? -23.821 11.634 31.969 1.00 63.38 182 CYS A N 1
ATOM 1390 C CA . CYS A 1 182 ? -24.499 12.747 32.632 1.00 63.38 182 CYS A CA 1
ATOM 1391 C C . CYS A 1 182 ? -26.018 12.542 32.721 1.00 63.38 182 CYS A C 1
ATOM 1393 O O . CYS A 1 182 ? -26.633 12.927 33.712 1.00 63.38 182 CYS A O 1
ATOM 1395 N N . THR A 1 183 ? -26.641 11.927 31.713 1.00 67.50 183 THR A N 1
ATOM 1396 C CA . THR A 1 183 ? -28.089 11.658 31.728 1.00 67.50 183 THR A CA 1
ATOM 1397 C C . THR A 1 183 ? -28.443 10.585 32.758 1.00 67.50 183 THR A C 1
ATOM 1399 O O . THR A 1 183 ? -29.428 10.730 33.483 1.00 67.50 183 THR A O 1
ATOM 1402 N N . LEU A 1 184 ? -27.621 9.536 32.862 1.00 60.97 184 LEU A N 1
ATOM 1403 C CA . LEU A 1 184 ? -27.806 8.470 33.844 1.00 60.97 184 LEU A CA 1
ATOM 1404 C C . LEU A 1 184 ? -27.534 8.952 35.274 1.00 60.97 184 LEU A C 1
ATOM 1406 O O . LEU A 1 184 ? -28.305 8.615 36.159 1.00 60.97 184 LEU A O 1
ATOM 1410 N N . THR A 1 185 ? -26.514 9.783 35.526 1.00 63.38 185 THR A N 1
ATOM 1411 C CA . THR A 1 185 ? -26.290 10.331 36.884 1.00 63.38 185 THR A CA 1
ATOM 1412 C C . THR A 1 185 ? -27.381 11.301 37.328 1.00 63.38 185 THR A C 1
ATOM 1414 O O . THR A 1 185 ? -27.630 11.405 38.518 1.00 63.38 185 THR A O 1
ATOM 1417 N N . ASN A 1 186 ? -28.050 11.994 36.403 1.00 58.56 186 ASN A N 1
ATOM 1418 C CA . ASN A 1 186 ? -29.103 12.962 36.732 1.00 58.56 186 ASN A CA 1
ATOM 1419 C C . ASN A 1 186 ? -30.502 12.323 36.889 1.00 58.56 186 ASN A C 1
ATOM 1421 O O . ASN A 1 186 ? -31.480 13.025 37.138 1.00 58.56 186 ASN A O 1
ATOM 1425 N N . THR A 1 187 ? -30.616 11.003 36.695 1.00 54.97 187 THR A N 1
ATOM 1426 C CA . THR A 1 187 ? -31.852 10.225 36.903 1.00 54.97 187 THR A CA 1
ATOM 1427 C C . THR A 1 187 ? -31.840 9.366 38.175 1.00 54.97 187 THR A C 1
ATOM 1429 O O . THR A 1 187 ? -32.859 8.736 38.464 1.00 54.97 187 THR A O 1
ATOM 1432 N N . TYR A 1 188 ? -30.746 9.377 38.949 1.00 45.09 188 TYR A N 1
ATOM 1433 C CA . TYR A 1 188 ? -30.635 8.742 40.270 1.00 45.09 188 TYR A CA 1
ATOM 1434 C C . TYR A 1 188 ? -30.433 9.771 41.382 1.00 45.09 188 TYR A C 1
ATOM 1436 O O . TYR A 1 188 ? -29.750 10.788 41.133 1.00 45.09 188 TYR A O 1
#

Secondary structure (DSSP, 8-state):
-HHHHHHHHHHHHHHTTSSTT-HHHHHHHHHHHHHHHHHHHHHHHHHH--HHHHHHHHHHHHHHHHHHHHHHHHHHH--HHHHHHHHHHHHHHS-HHHHHHHHHHHT--SSSS---SGGGHHHHHHH--S--TT--PPPSHHHHHHHHHHHHHHHHHHHHHHHHHHHHHHHHHHHHHHHHHHHHHTT-

pLDDT: mean 83.62, std 11.83, range [45.09, 96.38]

Sequence (188 aa):
MVGFLLIGVGVYARAASIVTNLPIVGGILACGVILILISILGLIGAVKHHQVMLFFYMIILFMLFLIQFSIASSCLAVNSEQQKEFAEEGWNNVPDSMRQQVQDTFTCCGFNSTHTGTTCEAVTKKCCPDYMENCACPPCLPALEDKISYAFKLCGGLGIFFSFTEVSVKSYIFEQNHILECTLTNTY